Protein AF-A0AAN0RFL6-F1 (afdb_monomer_lite)

Sequence (190 aa):
MQVTPDFLPKAGDLGPQSPVPPAQALAEDLKERIVPGGSSGRAEVKILDASIVSSHGTLNGAMAVHVDVYTGSGTRSGFAEARVTRALTDPDRGPHALQAALYDVTKGMMNDMNVELEYQVRHSLKDWLQDTSMTSVPGAVQQQTLQAPPGVKTAPLPEPVAPATPGSTAAGPSPTTLSPPSGVLTLPKR

Secondary structure (DSSP, 8-state):
-EEEE--PPPTTB-GGGSSS-HHHHHHHHHHHH-PPPSSS-EEEEEEEEEEEEEETTEEEEEEEEEEEEE-TTS-EEEEEEEEEEEEEE--SS-HHHHHHHHHHHHHHHHHHHHHHHHHHHHHHSGGG---GGG------------PPPTT--PPPPPPPPPPPP-------------PPP---------

Foldseek 3Di:
DEEEEPEDDDVQFCQVVAPQRLSNVVSVVCVVPDDDDDDAWDKYKYWHDGTWHDDPQKTKTKTKMKMWIATNVRHTDWIFIFIDMDIDGQDPPDDVSNNVVSNVRSVVRVVVRVVRVVVRCCVTVVVVDDPCVPDPPPDDPPPPPPPDPPDDDDDDDDDDDDDDDDDDDDDDDDDDDDDDDDDDDDDDDD

Radius of gyration: 27.33 Å; chains: 1; bounding box: 79×61×61 Å

Organism: NCBI:txid364410

Structure (mmCIF, N/CA/C/O backbone):
data_AF-A0AAN0RFL6-F1
#
_entry.id   AF-A0AAN0RFL6-F1
#
loop_
_atom_site.group_PDB
_atom_site.id
_atom_site.type_symbol
_atom_site.label_atom_id
_atom_site.label_alt_id
_atom_site.label_comp_id
_atom_site.label_asym_id
_atom_site.label_entity_id
_atom_site.label_seq_id
_atom_site.pdbx_PDB_ins_code
_atom_site.Cartn_x
_atom_site.Cartn_y
_atom_site.Cartn_z
_atom_site.occupancy
_atom_site.B_iso_or_equiv
_atom_site.auth_seq_id
_atom_site.auth_comp_id
_atom_site.auth_asym_id
_atom_site.auth_atom_id
_atom_site.pdbx_PDB_model_num
ATOM 1 N N . MET A 1 1 ? -10.443 8.683 10.019 1.00 82.19 1 MET A N 1
ATOM 2 C CA . MET A 1 1 ? -9.413 7.658 9.760 1.00 82.19 1 MET A CA 1
ATOM 3 C C . MET A 1 1 ? -8.116 8.380 9.424 1.00 82.19 1 MET A C 1
ATOM 5 O O . MET A 1 1 ? -8.189 9.427 8.790 1.00 82.19 1 MET A O 1
ATOM 9 N N . GLN A 1 2 ? -6.974 7.912 9.930 1.00 88.06 2 GLN A N 1
ATOM 10 C CA . GLN A 1 2 ? -5.658 8.509 9.659 1.00 88.06 2 GLN A CA 1
ATOM 11 C C . GLN A 1 2 ? -4.748 7.458 9.023 1.00 88.06 2 GLN A C 1
ATOM 13 O O . GLN A 1 2 ? -4.681 6.346 9.540 1.00 88.06 2 GLN A O 1
ATOM 18 N N . VAL A 1 3 ? -4.073 7.812 7.925 1.00 93.50 3 VAL A N 1
ATOM 19 C CA . VAL A 1 3 ? -3.014 6.997 7.307 1.00 93.50 3 VAL A CA 1
ATOM 20 C C . VAL A 1 3 ? -1.692 7.714 7.501 1.00 93.50 3 VAL A C 1
ATOM 22 O O . VAL A 1 3 ? -1.566 8.876 7.108 1.00 93.50 3 VAL A O 1
ATOM 25 N N . THR A 1 4 ? -0.710 7.029 8.071 1.00 94.62 4 THR A N 1
ATOM 26 C CA . THR A 1 4 ? 0.610 7.597 8.341 1.00 94.62 4 THR A CA 1
ATOM 27 C C . THR A 1 4 ? 1.700 6.666 7.812 1.00 94.62 4 THR A C 1
ATOM 29 O O . THR A 1 4 ? 1.692 5.479 8.133 1.00 94.62 4 THR A O 1
ATOM 32 N N . PRO A 1 5 ? 2.645 7.165 7.000 1.00 93.81 5 PRO A N 1
ATOM 33 C CA . PRO A 1 5 ? 3.877 6.440 6.719 1.00 93.81 5 PRO A CA 1
ATOM 34 C C . PRO A 1 5 ? 4.689 6.279 8.009 1.00 93.81 5 PRO A C 1
ATOM 36 O O . PRO A 1 5 ? 5.022 7.273 8.649 1.00 93.81 5 PRO A O 1
ATOM 39 N N . ASP A 1 6 ? 5.000 5.041 8.379 1.00 95.44 6 ASP A N 1
ATOM 40 C CA . ASP A 1 6 ? 5.792 4.669 9.557 1.00 95.44 6 ASP A CA 1
ATOM 41 C C . ASP A 1 6 ? 6.943 3.745 9.133 1.00 95.44 6 ASP A C 1
ATOM 43 O O . ASP A 1 6 ? 7.109 2.620 9.603 1.00 95.44 6 ASP A O 1
ATOM 47 N N . PHE A 1 7 ? 7.706 4.208 8.143 1.00 92.50 7 PHE A N 1
ATOM 48 C CA . PHE A 1 7 ? 8.867 3.507 7.615 1.00 92.50 7 PHE A CA 1
ATOM 49 C C . PHE A 1 7 ? 9.989 4.483 7.283 1.00 92.50 7 PHE A C 1
ATOM 51 O O . PHE A 1 7 ? 9.761 5.655 6.975 1.00 92.50 7 PHE A O 1
ATOM 58 N N . LEU A 1 8 ? 11.220 3.978 7.323 1.00 90.25 8 LEU A N 1
ATOM 59 C CA . LEU A 1 8 ? 12.394 4.713 6.868 1.00 90.25 8 LEU A CA 1
ATOM 60 C C . LEU A 1 8 ? 12.682 4.383 5.397 1.00 90.25 8 LEU A C 1
ATOM 62 O O . LEU A 1 8 ? 12.500 3.230 4.992 1.00 90.25 8 LEU A O 1
ATOM 66 N N . PRO A 1 9 ? 13.168 5.352 4.598 1.00 86.62 9 PRO A N 1
ATOM 67 C CA . PRO A 1 9 ? 13.615 5.084 3.238 1.00 86.62 9 PRO A CA 1
ATOM 68 C C . PRO A 1 9 ? 14.678 3.985 3.213 1.00 86.62 9 PRO A C 1
ATOM 70 O O . PRO A 1 9 ? 15.624 4.000 4.005 1.00 86.62 9 PRO A O 1
ATOM 73 N N . LYS A 1 10 ? 14.545 3.042 2.280 1.00 92.75 10 LYS A N 1
ATOM 74 C CA . LYS A 1 10 ? 15.554 2.001 2.073 1.00 92.75 10 LY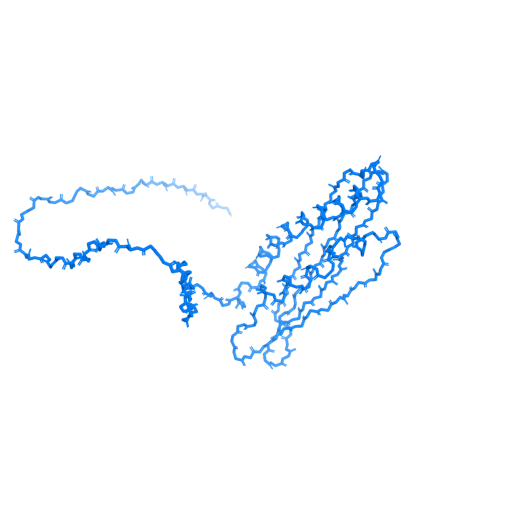S A CA 1
ATOM 75 C C . LYS A 1 10 ? 16.621 2.490 1.100 1.00 92.75 10 LYS A C 1
ATOM 77 O O . LYS A 1 10 ? 16.329 3.176 0.122 1.00 92.75 10 LYS A O 1
ATOM 82 N N . ALA A 1 11 ? 17.871 2.114 1.354 1.00 91.62 11 ALA A N 1
ATOM 83 C CA . ALA A 1 11 ? 18.952 2.383 0.414 1.00 91.62 11 ALA A CA 1
ATOM 84 C C . ALA A 1 11 ? 18.668 1.675 -0.922 1.00 91.62 11 ALA A C 1
ATOM 86 O O . ALA A 1 11 ? 18.371 0.481 -0.937 1.00 91.62 11 ALA A O 1
ATOM 87 N N . GLY A 1 12 ? 18.758 2.415 -2.029 1.00 92.75 12 GLY A N 1
ATOM 88 C CA . GLY A 1 12 ? 18.458 1.886 -3.362 1.00 92.75 12 GLY A CA 1
ATOM 89 C C . GLY A 1 12 ? 16.966 1.700 -3.653 1.00 92.75 12 GLY A C 1
ATOM 90 O O . GLY A 1 12 ? 16.633 0.967 -4.580 1.00 92.75 12 GLY A O 1
ATOM 91 N N . ASP A 1 13 ? 16.075 2.330 -2.878 1.00 96.25 13 ASP A N 1
ATOM 92 C CA . ASP A 1 13 ? 14.645 2.335 -3.179 1.00 96.25 13 ASP A CA 1
ATOM 93 C C . ASP A 1 13 ? 14.350 3.121 -4.467 1.00 96.25 13 ASP A C 1
ATOM 95 O O . ASP A 1 13 ? 14.601 4.323 -4.576 1.00 96.25 13 ASP A O 1
ATOM 99 N N . LEU A 1 14 ? 13.807 2.406 -5.444 1.00 96.31 14 LEU A N 1
ATOM 100 C CA . LEU A 1 14 ? 13.345 2.893 -6.736 1.00 96.31 14 LEU A CA 1
ATOM 101 C C . LEU A 1 14 ? 11.836 3.173 -6.728 1.00 96.31 14 LEU A C 1
ATOM 103 O O . LEU A 1 14 ? 11.316 3.713 -7.701 1.00 96.31 14 LEU A O 1
ATOM 107 N N . GLY A 1 15 ? 11.121 2.849 -5.645 1.00 94.38 15 GLY A N 1
ATOM 108 C CA . GLY A 1 15 ? 9.686 3.100 -5.493 1.00 94.38 15 GLY A CA 1
ATOM 109 C C . GLY A 1 15 ? 9.263 4.533 -5.851 1.00 94.38 15 GLY A C 1
ATOM 110 O O . GLY A 1 15 ? 8.318 4.691 -6.626 1.00 94.38 15 GLY A O 1
ATOM 111 N N . PRO A 1 16 ? 9.975 5.584 -5.393 1.00 96.06 16 PRO A N 1
ATOM 112 C CA . PRO A 1 16 ? 9.671 6.971 -5.755 1.00 96.06 16 PRO A CA 1
ATOM 113 C C . PRO A 1 16 ? 9.833 7.309 -7.246 1.00 96.06 16 PRO A C 1
ATOM 115 O O . PRO A 1 16 ? 9.348 8.347 -7.684 1.00 96.06 16 PRO A O 1
ATOM 118 N N . GLN A 1 17 ? 10.523 6.469 -8.026 1.00 95.00 17 GLN A N 1
ATOM 119 C CA . GLN A 1 17 ? 10.698 6.646 -9.473 1.00 95.00 17 GLN A CA 1
ATOM 120 C C . GLN A 1 17 ? 9.566 6.011 -10.291 1.00 95.00 17 GLN A C 1
ATOM 122 O O . GLN A 1 17 ? 9.488 6.231 -11.503 1.00 95.00 17 GLN A O 1
ATOM 127 N N . SER A 1 18 ? 8.700 5.218 -9.652 1.00 95.25 18 SER A N 1
ATOM 128 C CA . SER A 1 18 ? 7.487 4.710 -10.284 1.00 95.25 18 SER A CA 1
ATOM 129 C C . SER A 1 18 ? 6.586 5.885 -10.690 1.00 95.25 18 SER A C 1
ATOM 131 O O . SER A 1 18 ? 6.412 6.809 -9.891 1.00 95.25 18 SER A O 1
ATOM 133 N N . PRO A 1 19 ? 5.950 5.849 -11.879 1.00 96.06 19 PRO A N 1
ATOM 134 C CA . PRO A 1 19 ? 4.940 6.834 -12.277 1.00 96.06 19 PRO A CA 1
ATOM 135 C C . PRO A 1 19 ? 3.837 7.036 -11.232 1.00 96.06 19 PRO A C 1
ATOM 137 O O . PRO A 1 19 ? 3.297 8.130 -11.103 1.00 96.06 19 PRO A O 1
ATOM 140 N N . VAL A 1 20 ? 3.523 5.975 -10.483 1.00 96.75 20 VAL A N 1
ATOM 141 C CA . VAL A 1 20 ? 2.693 6.036 -9.282 1.00 96.75 20 VAL A CA 1
ATOM 142 C C . VAL A 1 20 ? 3.502 5.422 -8.136 1.00 96.75 20 VAL A C 1
ATOM 144 O O . VAL A 1 20 ? 3.689 4.202 -8.128 1.00 96.75 20 VAL A O 1
ATOM 147 N N . PRO A 1 21 ? 4.022 6.223 -7.189 1.00 96.81 21 PRO A N 1
ATOM 148 C CA . PRO A 1 21 ? 4.819 5.705 -6.081 1.00 96.81 21 PRO A CA 1
ATOM 149 C C . PRO A 1 21 ? 4.015 4.729 -5.201 1.00 96.81 21 PRO A C 1
ATOM 151 O O . PRO A 1 21 ? 2.880 5.053 -4.839 1.00 96.81 21 PRO A O 1
ATOM 154 N N . PRO A 1 22 ? 4.587 3.582 -4.776 1.00 97.06 22 PRO A N 1
ATOM 155 C CA . PRO A 1 22 ? 3.875 2.584 -3.972 1.00 97.06 22 PRO A CA 1
ATOM 156 C C . PRO A 1 22 ? 3.253 3.148 -2.693 1.00 97.06 22 PRO A C 1
ATOM 158 O O . PRO A 1 22 ? 2.097 2.873 -2.391 1.00 97.06 22 PRO A O 1
ATOM 161 N N . ALA A 1 23 ? 3.993 3.990 -1.962 1.00 96.69 23 ALA A N 1
ATOM 162 C CA . ALA A 1 23 ? 3.510 4.585 -0.717 1.00 96.69 23 ALA A CA 1
ATOM 163 C C . ALA A 1 23 ? 2.302 5.509 -0.939 1.00 96.69 23 ALA A C 1
ATOM 165 O O . ALA A 1 23 ? 1.393 5.541 -0.111 1.00 96.69 23 ALA A O 1
ATOM 166 N N . GLN A 1 24 ? 2.290 6.245 -2.055 1.00 96.81 24 GLN A N 1
ATOM 167 C CA . GLN A 1 24 ? 1.181 7.122 -2.411 1.00 96.81 24 GLN A CA 1
ATOM 168 C C . GLN A 1 24 ? -0.044 6.301 -2.822 1.00 96.81 24 GLN A C 1
ATOM 170 O O . GLN A 1 24 ? -1.111 6.504 -2.249 1.00 96.81 24 GLN A O 1
ATOM 175 N N . ALA A 1 25 ? 0.127 5.349 -3.747 1.00 96.81 25 ALA A N 1
ATOM 176 C CA . ALA A 1 25 ? -0.953 4.474 -4.207 1.00 96.81 25 ALA A CA 1
ATOM 177 C C . ALA A 1 25 ? -1.625 3.744 -3.038 1.00 96.81 25 ALA A C 1
ATOM 179 O O . ALA A 1 25 ? -2.847 3.732 -2.918 1.00 96.81 25 ALA A O 1
ATOM 180 N N . LEU A 1 26 ? -0.813 3.182 -2.140 1.00 97.06 26 LEU A N 1
ATOM 181 C CA . LEU A 1 26 ? -1.299 2.464 -0.972 1.00 97.06 26 LEU A CA 1
ATOM 182 C C . LEU A 1 26 ? -2.033 3.391 0.001 1.00 97.06 26 LEU A C 1
ATOM 184 O O . LEU A 1 26 ? -3.085 3.031 0.516 1.00 97.06 26 LEU A O 1
ATOM 188 N N . ALA A 1 27 ? -1.518 4.597 0.246 1.00 96.25 27 ALA A N 1
ATOM 189 C CA . ALA A 1 27 ? -2.187 5.553 1.122 1.00 96.25 27 ALA A CA 1
ATOM 190 C C . ALA A 1 27 ? -3.537 6.035 0.568 1.00 96.25 27 ALA A C 1
ATOM 192 O O . ALA A 1 27 ? -4.439 6.311 1.357 1.00 96.25 27 ALA A O 1
ATOM 193 N N . GLU A 1 28 ? -3.664 6.179 -0.752 1.00 95.38 28 GLU A N 1
ATOM 194 C CA . GLU A 1 28 ? -4.920 6.531 -1.424 1.00 95.38 28 GLU A CA 1
ATOM 195 C C . GLU A 1 28 ? -5.935 5.384 -1.316 1.00 95.38 28 GLU A C 1
ATOM 197 O O . GLU A 1 28 ? -7.020 5.597 -0.776 1.00 95.38 28 GLU A O 1
ATOM 202 N N . ASP A 1 29 ? -5.548 4.156 -1.673 1.00 94.00 29 ASP A N 1
ATOM 203 C CA . ASP A 1 29 ? -6.416 2.971 -1.578 1.00 94.00 29 ASP A CA 1
ATOM 204 C C . ASP A 1 29 ? -6.899 2.720 -0.141 1.00 94.00 29 ASP A C 1
ATOM 206 O O . ASP A 1 29 ? -8.087 2.521 0.111 1.00 94.00 29 ASP A O 1
ATOM 210 N N . LEU A 1 30 ? -6.009 2.835 0.850 1.00 94.38 30 LEU A N 1
ATOM 211 C CA . LEU A 1 30 ? -6.379 2.673 2.258 1.00 94.38 30 LEU A CA 1
ATOM 212 C C . LEU A 1 30 ? -7.431 3.695 2.709 1.00 94.38 30 LEU A C 1
ATOM 214 O O . LEU A 1 30 ? -8.312 3.347 3.498 1.00 94.38 30 LEU A O 1
ATOM 218 N N . LYS A 1 31 ? -7.356 4.944 2.228 1.00 92.50 31 LYS A N 1
ATOM 219 C CA . LYS A 1 31 ? -8.347 5.989 2.547 1.00 92.50 31 LYS A CA 1
ATOM 220 C C . LYS A 1 31 ? -9.699 5.711 1.901 1.00 92.50 31 LYS A C 1
ATOM 222 O O . LYS A 1 31 ? -10.719 6.035 2.501 1.00 92.50 31 LYS A O 1
ATOM 227 N N . GLU A 1 32 ? -9.704 5.143 0.700 1.00 90.62 32 GLU A N 1
ATOM 228 C CA . GLU A 1 32 ? -10.929 4.801 -0.025 1.00 90.62 32 GLU A CA 1
ATOM 229 C C . GLU A 1 32 ? -11.613 3.561 0.557 1.00 90.62 32 GLU A C 1
ATOM 231 O O . GLU A 1 32 ? -12.839 3.522 0.672 1.00 90.62 32 GLU A O 1
ATOM 236 N N . ARG A 1 33 ? -10.832 2.554 0.963 1.00 87.19 33 ARG A N 1
ATOM 237 C CA . ARG A 1 33 ? -11.362 1.259 1.409 1.00 87.19 33 ARG A CA 1
ATOM 238 C C . ARG A 1 33 ? -11.728 1.210 2.890 1.00 87.19 33 ARG A C 1
ATOM 240 O O . ARG A 1 33 ? -12.659 0.496 3.258 1.00 87.19 33 ARG A O 1
ATOM 247 N N . ILE A 1 34 ? -11.023 1.939 3.758 1.00 87.19 34 ILE A N 1
ATOM 248 C CA . ILE A 1 34 ? -11.263 1.906 5.209 1.00 87.19 34 ILE A CA 1
ATOM 249 C C . ILE A 1 34 ? -12.070 3.135 5.621 1.00 87.19 34 ILE A C 1
ATOM 251 O O . ILE A 1 34 ? -11.538 4.190 5.979 1.00 87.19 34 ILE A O 1
ATOM 255 N N . VAL A 1 35 ? -13.388 2.963 5.633 1.00 83.81 35 VAL A N 1
ATOM 256 C CA . VAL A 1 35 ? -14.327 3.987 6.088 1.00 83.81 35 VAL A CA 1
ATOM 257 C C . VAL A 1 35 ? -14.740 3.693 7.535 1.00 83.81 35 VAL A C 1
ATOM 259 O O . VAL A 1 35 ? -15.205 2.589 7.822 1.00 83.81 35 VAL A O 1
ATOM 262 N N . PRO A 1 36 ? -14.593 4.647 8.473 1.00 75.75 36 PRO A N 1
ATOM 263 C CA . PRO A 1 36 ? -15.110 4.486 9.827 1.00 75.75 36 PRO A CA 1
ATOM 264 C C . PRO A 1 36 ? -16.627 4.265 9.808 1.00 75.75 36 PRO A C 1
ATOM 266 O O . PRO A 1 36 ? -17.370 5.117 9.325 1.00 75.75 36 PRO A O 1
ATOM 269 N N . GLY A 1 37 ? -17.080 3.137 10.353 1.00 71.94 37 GLY A N 1
ATOM 270 C CA . GLY A 1 37 ? -18.492 2.879 10.625 1.00 71.94 37 GLY A CA 1
ATOM 271 C C . GLY A 1 37 ? -18.863 3.248 12.063 1.00 71.94 37 GLY A C 1
ATOM 272 O O . GLY A 1 37 ? -18.057 3.087 12.979 1.00 71.94 37 GLY A O 1
ATOM 273 N N . GLY A 1 38 ? -20.104 3.688 12.286 1.00 72.12 38 GLY A N 1
ATOM 274 C CA . GLY A 1 38 ? -20.646 3.982 13.620 1.00 72.12 38 GLY A CA 1
ATOM 275 C C . GLY A 1 38 ? -20.453 5.424 14.108 1.00 72.12 38 GLY A C 1
ATOM 276 O O . GLY A 1 38 ? -19.974 6.294 13.389 1.00 72.12 38 GLY A O 1
ATOM 277 N N . SER A 1 39 ? -20.888 5.687 15.345 1.00 70.12 39 SER A N 1
ATOM 278 C CA . SER A 1 39 ? -20.914 7.029 15.955 1.00 70.12 39 SER A CA 1
ATOM 279 C C . SER A 1 39 ? -19.720 7.335 16.864 1.00 70.12 39 SER A C 1
ATOM 281 O O . SER A 1 39 ? -19.537 8.482 17.268 1.00 70.12 39 SER A O 1
ATOM 283 N N . SER A 1 40 ? -18.915 6.328 17.217 1.00 72.44 40 SER A N 1
ATOM 284 C CA . SER A 1 40 ? -17.753 6.481 18.096 1.00 72.44 40 SER A CA 1
ATOM 285 C C . SER A 1 40 ? -16.674 5.442 17.783 1.00 72.44 40 SER A C 1
ATOM 287 O O . SER A 1 40 ? -16.982 4.356 17.297 1.00 72.44 40 SER A O 1
ATOM 289 N N . GLY A 1 41 ? -15.417 5.780 18.075 1.00 79.12 41 GLY A N 1
ATOM 290 C CA . GLY A 1 41 ? -14.242 4.972 17.737 1.00 79.12 41 GLY A CA 1
ATOM 291 C C . GLY A 1 41 ? -13.416 5.576 16.601 1.00 79.12 41 GLY A C 1
ATOM 292 O O . GLY A 1 41 ? -13.861 6.477 15.888 1.00 79.12 41 GLY A O 1
ATOM 293 N N . ARG A 1 42 ? -12.170 5.122 16.460 1.00 87.38 42 ARG A N 1
ATOM 294 C CA . ARG A 1 42 ? -11.256 5.565 15.394 1.00 87.38 42 ARG A CA 1
ATOM 295 C C . ARG A 1 42 ? -10.420 4.400 14.889 1.00 87.38 42 ARG A C 1
ATOM 297 O O . ARG A 1 42 ? -10.058 3.519 15.661 1.00 87.38 42 ARG A O 1
ATOM 304 N N . ALA A 1 43 ? -10.091 4.449 13.604 1.00 89.75 43 ALA A N 1
ATOM 305 C CA . ALA A 1 43 ? -9.097 3.584 12.991 1.00 89.75 43 ALA A CA 1
ATOM 306 C C . ALA A 1 43 ? -7.856 4.405 12.626 1.00 89.75 43 ALA A C 1
ATOM 308 O O . ALA A 1 43 ? -7.972 5.510 12.069 1.00 89.75 43 ALA A O 1
ATOM 309 N N . GLU A 1 44 ? -6.694 3.851 12.939 1.00 93.38 44 GLU A N 1
ATOM 310 C CA . GLU A 1 44 ? -5.385 4.354 12.539 1.00 93.38 44 GLU A CA 1
ATOM 311 C C . GLU A 1 44 ? -4.715 3.321 11.653 1.00 93.38 44 GLU A C 1
ATOM 313 O O . GLU A 1 44 ? -4.771 2.126 11.924 1.00 93.38 44 GLU A O 1
ATOM 318 N N . VAL A 1 45 ? -4.096 3.787 10.580 1.00 95.56 45 VAL A N 1
ATOM 319 C CA . VAL A 1 45 ? -3.412 2.933 9.624 1.00 95.56 45 VAL A CA 1
ATOM 320 C C . VAL A 1 45 ? -1.987 3.426 9.477 1.00 95.56 45 VAL A C 1
ATOM 322 O O . VAL A 1 45 ? -1.748 4.604 9.209 1.00 95.56 45 VAL A O 1
ATOM 325 N N . LYS A 1 46 ? -1.038 2.515 9.640 1.00 97.44 46 LYS A N 1
ATOM 326 C CA . LYS A 1 46 ? 0.386 2.763 9.474 1.00 97.44 46 LYS A CA 1
ATOM 327 C C . LYS A 1 46 ? 0.881 1.978 8.278 1.00 97.44 46 LYS A C 1
ATOM 329 O O . LYS A 1 46 ? 0.691 0.767 8.209 1.00 97.44 46 LYS A O 1
ATOM 334 N N . ILE A 1 47 ? 1.517 2.658 7.338 1.00 97.69 47 ILE A N 1
ATOM 335 C CA . ILE A 1 47 ? 2.254 1.983 6.270 1.00 97.69 47 ILE A CA 1
ATOM 336 C C . ILE A 1 47 ? 3.627 1.666 6.852 1.00 97.69 47 ILE A C 1
ATOM 338 O O . ILE A 1 47 ? 4.343 2.585 7.225 1.00 97.69 47 ILE A O 1
ATOM 342 N N . LEU A 1 48 ? 3.970 0.386 6.968 1.00 98.06 48 LEU A N 1
ATOM 343 C CA . LEU A 1 48 ? 5.228 -0.087 7.556 1.00 98.06 48 LEU A CA 1
ATOM 344 C C . LEU A 1 48 ? 6.320 -0.331 6.505 1.00 98.06 48 LEU A C 1
ATOM 346 O O . LEU A 1 48 ? 7.498 -0.449 6.834 1.00 98.06 48 LEU A O 1
ATOM 350 N N . ASP A 1 49 ? 5.933 -0.476 5.239 1.00 97.88 49 ASP A N 1
ATOM 351 C CA . ASP A 1 49 ? 6.843 -0.675 4.114 1.00 97.88 49 ASP A CA 1
ATOM 352 C C . ASP A 1 49 ? 6.123 -0.294 2.819 1.00 97.88 49 ASP A C 1
ATOM 354 O O . ASP A 1 49 ? 4.929 -0.565 2.673 1.00 97.88 49 ASP A O 1
ATOM 358 N N . ALA A 1 50 ? 6.846 0.317 1.888 1.00 97.50 50 ALA A N 1
ATOM 359 C CA . ALA A 1 50 ? 6.369 0.636 0.547 1.00 97.50 50 ALA A CA 1
ATOM 360 C C . ALA A 1 50 ? 7.574 0.946 -0.347 1.00 97.50 50 ALA A C 1
ATOM 362 O O . ALA A 1 50 ? 7.871 2.104 -0.634 1.00 97.50 50 ALA A O 1
ATOM 363 N N . SER A 1 51 ? 8.305 -0.097 -0.732 1.00 97.94 51 SER A N 1
ATOM 364 C CA . SER A 1 51 ? 9.607 0.027 -1.390 1.00 97.94 51 SER A CA 1
ATOM 365 C C . SER A 1 51 ? 9.730 -0.896 -2.594 1.00 97.94 51 SER A C 1
ATOM 367 O O . SER A 1 51 ? 9.081 -1.941 -2.659 1.00 97.94 51 SER A O 1
ATOM 369 N N . ILE A 1 52 ? 10.585 -0.515 -3.541 1.00 98.00 52 ILE A N 1
ATOM 370 C CA . ILE A 1 52 ? 11.020 -1.364 -4.650 1.00 98.00 52 ILE A CA 1
ATOM 371 C C . ILE A 1 52 ? 12.537 -1.262 -4.745 1.00 98.00 52 ILE A C 1
ATOM 373 O O . ILE A 1 52 ? 13.060 -0.203 -5.058 1.00 98.00 52 ILE A O 1
ATOM 377 N N . VAL A 1 53 ? 13.258 -2.353 -4.505 1.00 96.94 53 VAL A N 1
ATOM 378 C CA . VAL A 1 53 ? 14.729 -2.378 -4.555 1.00 96.94 53 VAL A CA 1
ATOM 379 C C . VAL A 1 53 ? 15.215 -3.262 -5.699 1.00 96.94 53 VAL A C 1
ATOM 381 O O . VAL A 1 53 ? 14.727 -4.380 -5.868 1.00 96.94 53 VAL A O 1
ATOM 384 N N . SER A 1 54 ? 16.186 -2.792 -6.486 1.00 94.44 54 SER A N 1
ATOM 385 C CA . SER A 1 54 ? 16.838 -3.639 -7.496 1.00 94.44 54 SER A CA 1
ATOM 386 C C . SER A 1 54 ? 17.950 -4.466 -6.848 1.00 94.44 54 SER A C 1
ATOM 388 O O . SER A 1 54 ? 18.785 -3.948 -6.105 1.00 94.44 54 SER A O 1
ATOM 390 N N . SER A 1 55 ? 17.946 -5.773 -7.097 1.00 93.38 55 SER A N 1
ATOM 391 C CA . SER A 1 55 ? 18.950 -6.712 -6.603 1.00 93.38 55 SER A CA 1
ATOM 392 C C . SER A 1 55 ? 19.153 -7.831 -7.617 1.00 93.38 55 SER A C 1
ATOM 394 O O . SER A 1 55 ? 18.191 -8.472 -8.033 1.00 93.38 55 SER A O 1
ATOM 396 N N . HIS A 1 56 ? 20.402 -8.058 -8.035 1.00 91.06 56 HIS A N 1
ATOM 397 C CA . HIS A 1 56 ? 20.777 -9.123 -8.977 1.00 91.06 56 HIS A CA 1
ATOM 398 C C . HIS A 1 56 ? 19.911 -9.174 -10.257 1.00 91.06 56 HIS A C 1
ATOM 400 O O . HIS A 1 56 ? 19.513 -10.248 -10.701 1.00 91.06 56 HIS A O 1
ATOM 406 N N . GLY A 1 57 ? 19.590 -8.013 -10.845 1.00 91.62 57 GLY A N 1
ATOM 407 C CA . GLY A 1 57 ? 18.755 -7.930 -12.053 1.00 91.62 57 GLY A CA 1
ATOM 408 C C . GLY A 1 57 ? 17.269 -8.220 -11.811 1.00 91.62 57 GLY A C 1
ATOM 409 O O . GLY A 1 57 ? 16.548 -8.588 -12.735 1.00 91.62 57 GLY A O 1
ATOM 410 N N . THR A 1 58 ? 16.806 -8.092 -10.566 1.00 95.88 58 THR A N 1
ATOM 411 C CA . THR A 1 58 ? 15.406 -8.270 -10.170 1.00 95.88 58 THR A CA 1
ATOM 412 C C . THR A 1 58 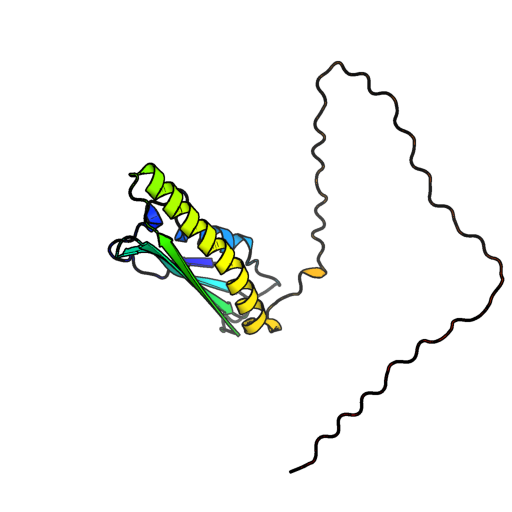? 14.943 -7.078 -9.341 1.00 95.88 58 THR A C 1
ATOM 414 O O . THR A 1 58 ? 15.574 -6.710 -8.351 1.00 95.88 58 THR A O 1
ATOM 417 N N . LEU A 1 59 ? 13.806 -6.503 -9.715 1.00 97.06 59 LEU A N 1
ATOM 418 C CA . LEU A 1 59 ? 13.062 -5.532 -8.928 1.00 97.06 59 LEU A CA 1
ATOM 419 C C . LEU A 1 59 ? 12.267 -6.276 -7.855 1.00 97.06 59 LEU A C 1
ATOM 421 O O . LEU A 1 59 ? 11.369 -7.055 -8.168 1.00 97.06 59 LEU A O 1
ATOM 425 N N . ASN A 1 60 ? 12.598 -6.033 -6.592 1.00 97.81 60 ASN A N 1
ATOM 426 C CA . ASN A 1 60 ? 11.940 -6.619 -5.432 1.00 97.81 60 ASN A CA 1
ATOM 427 C C . ASN A 1 60 ? 11.098 -5.550 -4.743 1.00 97.81 60 ASN A C 1
ATOM 429 O O . ASN A 1 60 ? 11.622 -4.664 -4.068 1.00 97.81 60 ASN A O 1
ATOM 433 N N . GLY A 1 61 ? 9.790 -5.636 -4.931 1.00 97.88 61 GLY A N 1
ATOM 434 C CA . GLY A 1 61 ? 8.808 -4.817 -4.249 1.00 97.88 61 GLY A CA 1
ATOM 435 C C . GLY A 1 61 ? 8.384 -5.419 -2.909 1.00 97.88 61 GLY A C 1
ATOM 436 O O . GLY A 1 61 ? 8.228 -6.638 -2.787 1.00 97.88 61 GLY A O 1
ATOM 437 N N . ALA A 1 62 ? 8.153 -4.561 -1.919 1.00 98.19 62 ALA A N 1
ATOM 438 C CA . ALA A 1 62 ? 7.503 -4.917 -0.665 1.00 98.19 62 ALA A CA 1
ATOM 439 C C . ALA A 1 62 ? 6.542 -3.812 -0.211 1.00 98.19 62 ALA A C 1
ATOM 441 O O . ALA A 1 62 ? 6.887 -2.629 -0.243 1.00 98.19 62 ALA A O 1
ATOM 442 N N . MET A 1 63 ? 5.363 -4.210 0.271 1.00 98.44 63 MET A N 1
ATOM 443 C CA . MET A 1 63 ? 4.441 -3.326 0.984 1.00 98.44 63 MET A CA 1
ATOM 444 C C . MET A 1 63 ? 3.957 -3.987 2.268 1.00 98.44 63 MET A C 1
ATOM 446 O O . MET A 1 63 ? 3.731 -5.198 2.303 1.00 98.44 63 MET A O 1
ATOM 450 N N . ALA A 1 64 ? 3.787 -3.193 3.319 1.00 98.31 64 ALA A N 1
ATOM 451 C CA . ALA A 1 64 ? 3.264 -3.656 4.594 1.00 98.31 64 ALA A CA 1
ATOM 452 C C . ALA A 1 64 ? 2.404 -2.575 5.247 1.00 98.31 64 ALA A C 1
ATOM 454 O O . ALA A 1 64 ? 2.745 -1.392 5.205 1.00 98.31 64 ALA A O 1
ATOM 455 N N . VAL A 1 65 ? 1.301 -2.989 5.861 1.00 97.94 65 VAL A N 1
ATOM 456 C CA . VAL A 1 65 ? 0.336 -2.110 6.523 1.00 97.94 65 VAL A CA 1
ATOM 457 C C . VAL A 1 65 ? -0.047 -2.696 7.870 1.00 97.94 65 VAL A C 1
ATOM 459 O O . VAL A 1 65 ? -0.206 -3.907 8.006 1.00 97.94 65 VAL A O 1
ATOM 462 N N . HIS A 1 66 ? -0.243 -1.814 8.840 1.00 97.50 66 HIS A N 1
ATOM 463 C CA . HIS A 1 66 ? -0.772 -2.113 10.159 1.00 97.50 66 HIS A CA 1
ATOM 464 C C . HIS A 1 66 ? -1.999 -1.250 10.432 1.00 97.50 66 HIS A C 1
ATOM 466 O O . HIS A 1 66 ? -1.950 -0.032 10.276 1.00 97.50 66 HIS A O 1
ATOM 472 N N . VAL A 1 67 ? -3.099 -1.870 10.837 1.00 95.44 67 VAL A N 1
ATOM 473 C CA . VAL A 1 67 ? -4.370 -1.204 11.132 1.00 95.44 67 VAL A CA 1
ATOM 474 C C . VAL A 1 67 ? -4.685 -1.387 12.606 1.00 95.44 67 VAL A C 1
ATOM 476 O O . VAL A 1 67 ? -4.797 -2.514 13.070 1.00 95.44 67 VAL A O 1
ATOM 479 N N . ASP A 1 68 ? -4.889 -0.290 13.325 1.00 93.88 68 ASP A N 1
ATOM 480 C CA . ASP A 1 68 ? -5.329 -0.265 14.715 1.00 93.88 68 ASP A CA 1
ATOM 481 C C . ASP A 1 68 ? -6.756 0.272 14.823 1.00 93.88 68 ASP A C 1
ATOM 483 O O . ASP A 1 68 ? -7.086 1.316 14.256 1.00 93.88 68 ASP A O 1
ATOM 487 N N . VAL A 1 69 ? -7.598 -0.414 15.598 1.00 91.50 69 VAL A N 1
ATOM 488 C CA . VAL A 1 69 ? -8.964 0.025 15.912 1.00 91.50 69 VAL A CA 1
ATOM 489 C C . VAL A 1 69 ? -9.051 0.394 17.385 1.00 91.50 69 VAL A C 1
ATOM 491 O O . VAL A 1 69 ? -8.612 -0.360 18.255 1.00 91.50 69 VAL A O 1
ATOM 494 N N . TYR A 1 70 ? -9.650 1.544 17.674 1.00 90.25 70 TYR A N 1
ATOM 495 C CA . TYR A 1 70 ? -9.835 2.070 19.022 1.00 90.25 70 TYR A CA 1
ATOM 496 C C . TYR A 1 70 ? -11.319 2.313 19.317 1.00 90.25 70 TYR A C 1
ATOM 498 O O . TYR A 1 70 ? -12.050 2.824 18.463 1.00 90.25 70 TYR A O 1
ATOM 506 N N . THR A 1 71 ? -11.746 2.022 20.549 1.00 86.00 71 THR A N 1
ATOM 507 C CA . THR A 1 71 ? -13.075 2.387 21.063 1.00 86.00 71 THR A CA 1
ATOM 508 C C . THR A 1 71 ? -13.239 3.907 21.172 1.00 86.00 71 THR A C 1
ATOM 510 O O . THR A 1 71 ? -12.269 4.668 21.144 1.00 86.00 71 THR A O 1
ATOM 513 N N . GLY A 1 72 ? -14.472 4.370 21.411 1.00 84.25 72 GLY A N 1
ATOM 514 C CA . GLY A 1 72 ? -14.743 5.769 21.761 1.00 84.25 72 GLY A CA 1
ATOM 515 C C . GLY A 1 72 ? -14.024 6.263 23.029 1.00 84.25 72 GLY A C 1
ATOM 516 O O . GLY A 1 72 ? -13.804 7.462 23.163 1.00 84.25 72 GLY A O 1
ATOM 517 N N . SER A 1 73 ? -13.600 5.363 23.928 1.00 85.25 73 SER A N 1
ATOM 518 C CA . SER A 1 73 ? -12.791 5.696 25.113 1.00 85.25 73 SER A CA 1
ATOM 519 C C . SER A 1 73 ? -11.288 5.813 24.824 1.00 85.25 73 SER A C 1
ATOM 521 O O . SER A 1 73 ? -10.516 6.079 25.741 1.00 85.25 73 SER A O 1
ATOM 523 N N . GLY A 1 74 ? -10.856 5.594 23.576 1.00 84.69 74 GLY A N 1
ATOM 524 C CA . GLY A 1 74 ? -9.445 5.612 23.178 1.00 84.69 74 GLY A CA 1
ATOM 525 C C . GLY A 1 74 ? -8.688 4.313 23.475 1.00 84.69 74 GLY A C 1
ATOM 526 O O . GLY A 1 74 ? -7.469 4.266 23.332 1.00 84.69 74 GLY A O 1
ATOM 527 N N . THR A 1 75 ? -9.379 3.245 23.875 1.00 87.88 75 THR A N 1
ATOM 528 C CA . THR A 1 75 ? -8.759 1.944 24.155 1.00 87.88 75 THR A CA 1
ATOM 529 C C . THR A 1 75 ? -8.587 1.155 22.858 1.00 87.88 75 THR A C 1
ATOM 531 O O . THR A 1 75 ? -9.557 0.943 22.127 1.00 87.88 75 THR A O 1
ATOM 534 N N . ARG A 1 76 ? -7.362 0.690 22.569 1.00 90.31 76 ARG A N 1
ATOM 535 C CA . ARG A 1 76 ? -7.103 -0.192 21.420 1.00 90.31 76 ARG A CA 1
ATOM 536 C C . ARG A 1 76 ? -7.880 -1.489 21.601 1.00 90.31 76 ARG A C 1
ATOM 538 O O . ARG A 1 76 ? -7.756 -2.156 22.623 1.00 90.31 76 ARG A O 1
ATOM 545 N N . SER A 1 77 ? -8.689 -1.813 20.610 1.00 88.31 77 SER A N 1
ATOM 546 C CA . SER A 1 77 ? -9.652 -2.909 20.658 1.00 88.31 77 SER A CA 1
ATOM 547 C C . SER A 1 77 ? -9.295 -4.078 19.756 1.00 88.31 77 SER A C 1
ATOM 549 O O . SER A 1 77 ? -9.790 -5.182 19.958 1.00 88.31 77 SER A O 1
ATOM 551 N N . GLY A 1 78 ? -8.442 -3.841 18.765 1.00 91.50 78 GLY A N 1
ATOM 552 C CA . GLY A 1 78 ? -7.985 -4.856 17.833 1.00 91.50 78 GLY A CA 1
ATOM 553 C C . GLY A 1 78 ? -7.006 -4.273 16.830 1.00 91.50 78 GLY A C 1
ATOM 554 O O . GLY A 1 78 ? -6.820 -3.052 16.763 1.00 91.50 78 GLY A O 1
ATOM 555 N N . PHE A 1 79 ? -6.383 -5.160 16.063 1.00 95.25 79 PHE A N 1
ATOM 556 C CA . PHE A 1 79 ? -5.528 -4.779 14.951 1.00 95.25 79 PHE A CA 1
ATOM 557 C C . PHE A 1 79 ? -5.529 -5.820 13.834 1.00 95.25 79 PHE A C 1
ATOM 559 O O . PHE A 1 79 ? -5.953 -6.956 14.042 1.00 95.25 79 PHE A O 1
ATOM 566 N N . ALA A 1 80 ? -5.049 -5.417 12.662 1.00 96.19 80 ALA A N 1
ATOM 567 C CA . ALA A 1 80 ? -4.773 -6.293 11.531 1.00 96.19 80 ALA A CA 1
ATOM 568 C C . ALA A 1 80 ? -3.472 -5.858 10.849 1.00 96.19 80 ALA A C 1
ATOM 570 O O . ALA A 1 80 ? -3.182 -4.665 10.763 1.00 96.19 80 ALA A O 1
ATOM 571 N N . GLU A 1 81 ? -2.713 -6.820 10.339 1.00 97.88 81 GLU A N 1
ATOM 572 C CA . GLU A 1 81 ? -1.476 -6.580 9.596 1.00 97.88 81 GLU A CA 1
ATOM 573 C C . GLU A 1 81 ? -1.552 -7.284 8.250 1.00 97.88 81 GLU A C 1
ATOM 575 O O . GLU A 1 81 ? -2.012 -8.418 8.176 1.00 97.88 81 GLU A O 1
ATOM 580 N N . ALA A 1 82 ? -1.087 -6.618 7.198 1.00 98.12 82 ALA A N 1
ATOM 581 C CA . ALA A 1 82 ? -1.032 -7.167 5.851 1.00 98.12 82 ALA A CA 1
ATOM 582 C C . ALA A 1 82 ? 0.337 -6.885 5.239 1.00 98.12 82 ALA A C 1
ATOM 584 O O . ALA A 1 82 ? 0.873 -5.780 5.371 1.00 98.12 82 ALA A O 1
ATOM 585 N N . ARG A 1 83 ? 0.916 -7.881 4.565 1.00 98.44 83 ARG A N 1
ATOM 586 C CA . ARG A 1 83 ? 2.225 -7.764 3.922 1.00 98.44 83 ARG A CA 1
ATOM 587 C C . ARG A 1 83 ? 2.232 -8.495 2.595 1.00 98.44 83 ARG A C 1
ATOM 589 O O . ARG A 1 83 ? 1.832 -9.649 2.520 1.00 98.44 83 ARG A O 1
ATOM 596 N N . VAL A 1 84 ? 2.780 -7.844 1.576 1.00 98.56 84 VAL A N 1
ATOM 597 C CA . VAL A 1 84 ? 2.982 -8.447 0.259 1.00 98.56 84 VAL A CA 1
ATOM 598 C C . VAL A 1 84 ? 4.378 -8.160 -0.254 1.00 98.56 84 VAL A C 1
ATOM 600 O O . VAL A 1 84 ? 5.000 -7.147 0.081 1.00 98.56 84 VAL A O 1
ATOM 603 N N . THR A 1 85 ? 4.864 -9.064 -1.088 1.00 98.19 85 THR A N 1
ATOM 604 C CA . THR A 1 85 ? 6.107 -8.904 -1.830 1.00 98.19 85 THR A CA 1
ATOM 605 C C . THR A 1 85 ? 5.881 -9.310 -3.272 1.00 98.19 85 THR A C 1
ATOM 607 O O . THR A 1 85 ? 5.044 -10.160 -3.574 1.00 98.19 85 THR A O 1
ATOM 610 N N . ARG A 1 86 ? 6.634 -8.697 -4.182 1.00 97.56 86 ARG A N 1
ATOM 611 C CA . ARG A 1 86 ? 6.588 -9.047 -5.598 1.00 97.56 86 ARG A CA 1
ATOM 612 C C . ARG A 1 86 ? 7.961 -8.907 -6.220 1.00 97.56 86 ARG A C 1
ATOM 614 O O . ARG A 1 86 ? 8.672 -7.953 -5.931 1.00 97.56 86 ARG A O 1
ATOM 621 N N . ALA A 1 87 ? 8.313 -9.847 -7.083 1.00 97.00 87 ALA A N 1
ATOM 622 C CA . ALA A 1 87 ? 9.557 -9.820 -7.834 1.00 97.00 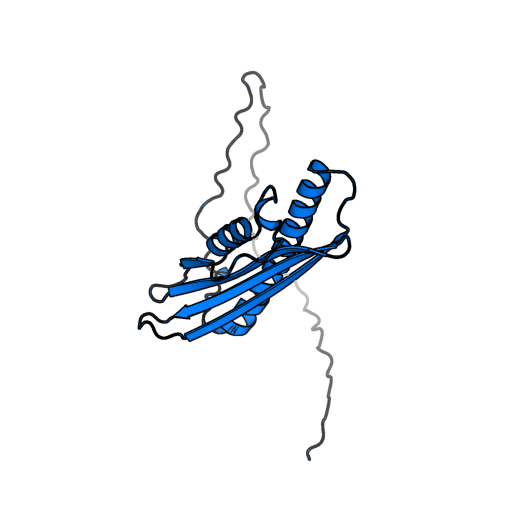87 ALA A CA 1
ATOM 623 C C . ALA A 1 87 ? 9.256 -9.706 -9.330 1.00 97.00 87 ALA A C 1
ATOM 625 O O . ALA A 1 87 ? 8.343 -10.362 -9.835 1.00 97.00 87 ALA A O 1
ATOM 626 N N . LEU A 1 88 ? 10.026 -8.882 -10.034 1.00 96.81 88 LEU A N 1
ATOM 627 C CA . LEU A 1 88 ? 9.981 -8.753 -11.487 1.00 96.81 88 LEU A CA 1
ATOM 628 C C . LEU A 1 88 ? 11.406 -8.632 -12.019 1.00 96.81 88 LEU A C 1
ATOM 630 O O . LEU A 1 88 ? 12.222 -7.932 -11.432 1.00 96.81 88 LEU A O 1
ATOM 634 N N . THR A 1 89 ? 11.717 -9.294 -13.128 1.00 96.06 89 THR A N 1
ATOM 635 C CA . THR A 1 89 ? 13.017 -9.121 -13.787 1.00 96.06 89 THR A CA 1
ATOM 636 C C . THR A 1 89 ? 13.212 -7.661 -14.197 1.00 96.06 89 THR A C 1
ATOM 638 O O . THR A 1 89 ? 12.328 -7.065 -14.812 1.00 96.06 89 THR A O 1
ATOM 641 N N . ASP A 1 90 ? 14.365 -7.096 -13.849 1.00 90.94 90 ASP A N 1
ATOM 642 C CA . ASP A 1 90 ? 14.731 -5.719 -14.175 1.00 90.94 90 ASP A CA 1
ATOM 643 C C . ASP A 1 90 ? 14.933 -5.586 -15.698 1.00 90.94 90 ASP A C 1
ATOM 645 O O . ASP A 1 90 ? 15.687 -6.370 -16.291 1.00 90.94 90 ASP A O 1
ATOM 649 N N . PRO A 1 91 ? 14.228 -4.668 -16.379 1.00 87.81 91 PRO A N 1
ATOM 650 C CA . PRO A 1 91 ? 14.370 -4.517 -17.817 1.00 87.81 91 PRO A CA 1
ATOM 651 C C . PRO A 1 91 ? 15.688 -3.821 -18.186 1.00 87.81 91 PRO A C 1
ATOM 653 O O . PRO A 1 91 ? 15.844 -2.614 -18.019 1.00 87.81 91 PRO A O 1
ATOM 656 N N . ASP A 1 92 ? 16.587 -4.547 -18.852 1.00 81.81 92 ASP A N 1
ATOM 657 C CA . ASP A 1 92 ? 17.840 -4.015 -19.426 1.00 81.81 92 ASP A CA 1
ATOM 658 C C . ASP A 1 92 ? 17.614 -3.178 -20.710 1.00 81.81 92 ASP A C 1
ATOM 660 O O . ASP A 1 92 ? 18.237 -3.377 -21.751 1.00 81.81 92 ASP A O 1
ATOM 664 N N . ARG A 1 93 ? 16.608 -2.293 -20.706 1.00 78.12 93 ARG A N 1
ATOM 665 C CA . ARG A 1 93 ? 16.166 -1.528 -21.893 1.00 78.12 93 ARG A CA 1
ATOM 666 C C . ARG A 1 93 ? 16.046 -0.022 -21.646 1.00 78.12 93 ARG A C 1
ATOM 668 O O . ARG A 1 93 ? 15.379 0.682 -22.404 1.00 78.12 93 ARG A O 1
ATOM 675 N N . GLY A 1 94 ? 16.708 0.479 -20.604 1.00 88.62 94 GLY A N 1
ATOM 676 C CA . GLY A 1 94 ? 16.791 1.906 -20.293 1.00 88.62 94 GLY A CA 1
ATOM 677 C C . GLY A 1 94 ? 15.603 2.475 -19.495 1.00 88.62 94 GLY A C 1
ATOM 678 O O . GLY A 1 94 ? 14.710 1.735 -19.074 1.00 88.62 94 GLY A O 1
ATOM 679 N N . PRO A 1 95 ? 15.571 3.807 -19.277 1.00 88.88 95 PRO A N 1
ATOM 680 C CA . PRO A 1 95 ? 14.728 4.435 -18.251 1.00 88.88 95 PRO A CA 1
ATOM 681 C C . PRO A 1 95 ? 13.218 4.256 -18.442 1.00 88.88 95 PRO A C 1
ATOM 683 O O . PRO A 1 95 ? 12.496 4.051 -17.471 1.00 88.88 95 PRO A O 1
ATOM 686 N N . HIS A 1 96 ? 12.727 4.300 -19.684 1.00 92.81 96 HIS A N 1
ATOM 687 C CA . HIS A 1 96 ? 11.299 4.113 -19.963 1.00 92.81 96 HIS A CA 1
ATOM 688 C C . HIS A 1 96 ? 10.828 2.691 -19.645 1.00 92.81 96 HIS A C 1
ATOM 690 O O . HIS A 1 96 ? 9.743 2.508 -19.096 1.00 92.81 96 HIS A O 1
ATOM 696 N N . ALA A 1 97 ? 11.648 1.686 -19.965 1.00 93.88 97 ALA A N 1
ATOM 697 C CA . ALA A 1 97 ? 11.332 0.302 -19.646 1.00 93.88 97 ALA A CA 1
ATOM 698 C C . ALA A 1 97 ? 11.351 0.077 -18.129 1.00 93.88 97 ALA A C 1
ATOM 700 O O . ALA A 1 97 ? 10.443 -0.562 -17.603 1.00 93.88 97 ALA A O 1
ATOM 701 N N . LEU A 1 98 ? 12.324 0.670 -17.427 1.00 95.00 98 LEU A N 1
ATOM 702 C CA . LEU A 1 98 ? 12.386 0.635 -15.967 1.00 95.00 98 LEU A CA 1
ATOM 703 C C . LEU A 1 98 ? 11.139 1.262 -15.332 1.00 95.00 98 LEU A C 1
ATOM 705 O O . LEU A 1 98 ? 10.526 0.636 -14.477 1.00 95.00 98 LEU A O 1
ATOM 709 N N . GLN A 1 99 ? 10.707 2.447 -15.771 1.00 95.62 99 GLN A N 1
ATOM 710 C CA . GLN A 1 99 ? 9.491 3.082 -15.245 1.00 95.62 99 GLN A CA 1
ATOM 711 C C . GLN A 1 99 ? 8.239 2.219 -15.439 1.00 95.62 99 GLN A C 1
ATOM 713 O O . GLN A 1 99 ? 7.426 2.113 -14.520 1.00 95.62 99 GLN A O 1
ATOM 718 N N . ALA A 1 100 ? 8.095 1.577 -16.603 1.00 96.12 100 ALA A N 1
ATOM 719 C CA . ALA A 1 100 ? 7.002 0.639 -16.848 1.00 96.12 100 ALA A CA 1
ATOM 720 C C . ALA A 1 100 ? 7.074 -0.574 -15.901 1.00 96.12 100 ALA A C 1
ATOM 722 O O . ALA A 1 100 ? 6.071 -0.934 -15.293 1.00 96.12 100 ALA A O 1
ATOM 723 N N . ALA A 1 101 ? 8.263 -1.146 -15.696 1.00 97.06 101 ALA A N 1
ATOM 724 C CA . ALA A 1 101 ? 8.453 -2.266 -14.776 1.00 97.06 101 ALA A CA 1
ATOM 725 C C . ALA A 1 101 ? 8.205 -1.887 -13.305 1.00 97.06 101 ALA A C 1
ATOM 727 O O . ALA A 1 101 ? 7.579 -2.650 -12.573 1.00 97.06 101 ALA A O 1
ATOM 728 N N . LEU A 1 102 ? 8.633 -0.699 -12.865 1.00 97.50 102 LEU A N 1
ATOM 729 C CA . LEU A 1 102 ? 8.333 -0.177 -11.526 1.00 97.50 102 LEU A CA 1
ATOM 730 C C . LEU A 1 102 ? 6.824 0.005 -11.325 1.00 97.50 102 LEU A C 1
ATOM 732 O O . LEU A 1 102 ? 6.292 -0.348 -10.269 1.00 97.50 102 LEU A O 1
ATOM 736 N N . TYR A 1 103 ? 6.127 0.504 -12.348 1.00 97.88 103 TYR A N 1
ATOM 737 C CA . TYR A 1 103 ? 4.673 0.597 -12.333 1.00 97.88 103 TYR A CA 1
ATOM 738 C C . TYR A 1 103 ? 4.017 -0.786 -12.252 1.00 97.88 103 TYR A C 1
ATOM 740 O O . TYR A 1 103 ? 3.124 -0.984 -11.431 1.00 97.88 103 TYR A O 1
ATOM 748 N N . ASP A 1 104 ? 4.484 -1.761 -13.032 1.00 97.94 104 ASP A N 1
ATOM 749 C CA . ASP A 1 104 ? 3.949 -3.126 -13.022 1.00 97.94 104 ASP A CA 1
ATOM 750 C C . ASP A 1 104 ? 4.159 -3.823 -11.671 1.00 97.94 104 ASP A C 1
ATOM 752 O O . ASP A 1 104 ? 3.241 -4.472 -11.160 1.00 97.94 104 ASP A O 1
ATOM 756 N N . VAL A 1 105 ? 5.332 -3.652 -11.047 1.00 98.19 105 VAL A N 1
ATOM 757 C CA . VAL A 1 105 ? 5.597 -4.124 -9.678 1.00 98.19 105 VAL A CA 1
ATOM 758 C C . VAL A 1 105 ? 4.640 -3.454 -8.696 1.00 98.19 105 VAL A C 1
ATOM 760 O O . VAL A 1 105 ? 3.997 -4.151 -7.913 1.00 98.19 105 VAL A O 1
ATOM 763 N N . THR A 1 106 ? 4.492 -2.128 -8.767 1.00 98.25 106 THR A N 1
ATOM 764 C CA . THR A 1 106 ? 3.586 -1.367 -7.892 1.00 98.25 106 THR A CA 1
ATOM 765 C C . THR A 1 106 ? 2.146 -1.850 -8.027 1.00 98.25 106 THR A C 1
ATOM 767 O O . THR A 1 106 ? 1.527 -2.242 -7.042 1.00 98.25 106 THR A O 1
ATOM 770 N N . LYS A 1 107 ? 1.619 -1.885 -9.253 1.00 98.06 107 LYS A N 1
ATOM 771 C CA . LYS A 1 107 ? 0.260 -2.340 -9.562 1.00 98.06 107 LYS A CA 1
ATOM 772 C C . LYS A 1 107 ? 0.028 -3.773 -9.095 1.00 98.06 107 LYS A C 1
ATOM 774 O O . LYS A 1 107 ? -1.017 -4.082 -8.531 1.00 98.06 107 LYS A O 1
ATOM 779 N N . GLY A 1 108 ? 1.007 -4.642 -9.322 1.00 98.25 108 GLY A N 1
ATOM 780 C CA . GLY A 1 108 ? 0.963 -6.017 -8.862 1.00 98.25 108 GLY A CA 1
ATOM 781 C C . GLY A 1 108 ? 0.839 -6.115 -7.344 1.00 98.25 108 GLY A C 1
ATOM 782 O O . GLY A 1 108 ? -0.089 -6.749 -6.854 1.00 98.25 108 GLY A O 1
ATOM 783 N N . MET A 1 109 ? 1.715 -5.427 -6.610 1.00 98.38 109 MET A N 1
ATOM 784 C CA . MET A 1 109 ? 1.649 -5.390 -5.150 1.00 98.38 109 MET A CA 1
ATOM 785 C C . MET A 1 109 ? 0.340 -4.782 -4.639 1.00 98.38 109 MET A C 1
ATOM 787 O O . MET A 1 109 ? -0.181 -5.261 -3.641 1.00 98.38 109 MET A O 1
ATOM 791 N N . MET A 1 110 ? -0.214 -3.760 -5.299 1.00 98.06 110 MET A N 1
ATOM 792 C CA . MET A 1 110 ? -1.512 -3.177 -4.925 1.00 98.06 110 MET A CA 1
ATOM 793 C C . MET A 1 110 ? -2.648 -4.195 -5.047 1.00 98.06 110 MET A C 1
ATOM 795 O O . MET A 1 110 ? -3.453 -4.328 -4.127 1.00 98.06 110 MET A O 1
ATOM 799 N N . ASN A 1 111 ? -2.681 -4.964 -6.139 1.00 97.75 111 ASN A N 1
ATOM 800 C CA . ASN A 1 111 ? -3.669 -6.029 -6.315 1.00 97.75 111 ASN A CA 1
ATOM 801 C C . ASN A 1 111 ? -3.547 -7.106 -5.230 1.00 97.75 111 ASN A C 1
ATOM 803 O O . ASN A 1 111 ? -4.558 -7.540 -4.680 1.00 97.75 111 ASN A O 1
ATOM 807 N N . ASP A 1 112 ? -2.317 -7.514 -4.915 1.00 98.19 112 ASP A N 1
ATOM 808 C CA . ASP A 1 112 ? -2.052 -8.540 -3.907 1.00 98.19 112 ASP A CA 1
ATOM 809 C C . ASP A 1 112 ? -2.410 -8.014 -2.498 1.00 98.19 112 ASP A C 1
ATOM 811 O O . ASP A 1 112 ? -3.067 -8.701 -1.714 1.00 98.19 112 ASP A O 1
ATOM 815 N N . MET A 1 113 ? -2.054 -6.759 -2.194 1.00 97.81 113 MET A N 1
ATOM 816 C CA . MET A 1 113 ? -2.326 -6.103 -0.908 1.00 97.81 113 MET A CA 1
ATOM 817 C C . MET A 1 113 ? -3.821 -5.930 -0.664 1.00 97.81 113 MET A C 1
ATOM 819 O O . MET A 1 113 ? -4.278 -6.098 0.460 1.00 97.81 113 MET A O 1
ATOM 823 N N . ASN A 1 114 ? -4.594 -5.629 -1.706 1.00 95.06 114 ASN A N 1
ATOM 824 C CA . ASN A 1 114 ? -6.043 -5.501 -1.610 1.00 95.06 114 ASN A CA 1
ATOM 825 C C . ASN A 1 114 ? -6.698 -6.773 -1.036 1.00 95.06 114 ASN A C 1
ATOM 827 O O . ASN A 1 114 ? -7.537 -6.690 -0.133 1.00 95.06 114 ASN A O 1
ATOM 831 N N . VAL A 1 115 ? -6.281 -7.941 -1.537 1.00 96.62 115 VAL A N 1
ATOM 832 C CA . VAL A 1 115 ? -6.791 -9.251 -1.108 1.00 96.62 115 VAL A CA 1
ATOM 833 C C . VAL A 1 115 ? -6.297 -9.594 0.294 1.00 96.62 115 VAL A C 1
ATOM 835 O O . VAL A 1 115 ? -7.099 -9.969 1.149 1.00 96.62 115 VAL A O 1
ATOM 838 N N . GLU A 1 116 ? -4.996 -9.429 0.541 1.00 97.69 116 GLU A N 1
ATOM 839 C CA . GLU A 1 116 ? -4.391 -9.735 1.839 1.00 97.69 116 GLU A CA 1
ATOM 840 C C . GLU A 1 116 ? -4.993 -8.867 2.949 1.00 97.69 116 GLU A C 1
ATOM 842 O O . GLU A 1 116 ? -5.430 -9.380 3.975 1.00 97.69 116 GLU A O 1
ATOM 847 N N . LEU A 1 117 ? -5.100 -7.555 2.731 1.00 95.81 117 LEU A N 1
ATOM 848 C CA . LEU A 1 117 ? -5.686 -6.635 3.699 1.00 95.81 117 LEU A CA 1
ATOM 849 C C . LEU A 1 117 ? -7.142 -6.983 4.000 1.00 95.81 117 LEU A C 1
ATOM 851 O O . LEU A 1 117 ? -7.540 -6.975 5.162 1.00 95.81 117 LEU A O 1
ATOM 855 N N . GLU A 1 118 ? -7.939 -7.299 2.977 1.00 93.88 118 GLU A N 1
ATOM 856 C CA . GLU A 1 118 ? -9.329 -7.691 3.191 1.00 93.88 118 GLU A CA 1
ATOM 857 C C . GLU A 1 118 ? -9.426 -8.963 4.033 1.00 93.88 118 GLU A C 1
ATOM 859 O O . GLU A 1 118 ? -10.200 -9.003 4.993 1.00 93.88 118 GLU A O 1
ATOM 864 N N . TYR A 1 119 ? -8.621 -9.977 3.714 1.00 96.06 119 TYR A N 1
ATOM 865 C CA . TYR A 1 119 ? -8.565 -11.200 4.501 1.00 96.06 119 TYR A CA 1
ATOM 866 C C . TYR A 1 119 ? -8.184 -10.905 5.955 1.00 96.06 119 TYR A C 1
ATOM 868 O O . TYR A 1 119 ? -8.888 -11.324 6.874 1.00 96.06 119 TYR A O 1
ATOM 876 N N . GLN A 1 120 ? -7.122 -10.130 6.174 1.00 96.19 120 GLN A N 1
ATOM 877 C CA . GLN A 1 120 ? -6.588 -9.855 7.507 1.00 96.19 120 GLN A CA 1
ATOM 878 C C . GLN A 1 120 ? -7.541 -9.023 8.360 1.00 96.19 120 GLN A C 1
ATOM 880 O O . GLN A 1 120 ? -7.738 -9.317 9.540 1.00 96.19 120 GLN A O 1
ATOM 885 N N . VAL A 1 121 ? -8.195 -8.029 7.760 1.00 93.38 121 VAL A N 1
ATOM 886 C CA . VAL A 1 121 ? -9.224 -7.225 8.423 1.00 93.38 121 VAL A CA 1
ATOM 887 C C . VAL A 1 121 ? -10.444 -8.087 8.757 1.00 93.38 121 VAL A C 1
ATOM 889 O O . VAL A 1 121 ? -10.895 -8.077 9.901 1.00 93.38 121 VAL A O 1
ATOM 892 N N . ARG A 1 122 ? -10.956 -8.897 7.820 1.00 92.81 122 ARG A N 1
ATOM 893 C CA . ARG A 1 122 ? -12.097 -9.792 8.091 1.00 92.81 122 ARG A CA 1
ATOM 894 C C . ARG A 1 122 ? -11.783 -10.846 9.140 1.00 92.81 122 ARG A C 1
ATOM 896 O O . ARG A 1 122 ? -12.657 -11.180 9.931 1.00 92.81 122 ARG A O 1
ATOM 903 N N . HIS A 1 123 ? -10.566 -11.372 9.147 1.00 94.31 123 HIS A N 1
ATOM 904 C CA . HIS A 1 123 ? -10.164 -12.420 10.071 1.00 94.31 123 HIS A CA 1
ATOM 905 C C . HIS A 1 123 ? -9.909 -11.877 11.483 1.00 94.31 123 HIS A C 1
ATOM 907 O O . HIS A 1 123 ? -10.425 -12.426 12.457 1.00 94.31 123 HIS A O 1
ATOM 913 N N . SER A 1 124 ? -9.153 -10.783 11.592 1.00 92.62 124 SER A N 1
ATOM 914 C CA . SER A 1 124 ? -8.646 -10.268 12.873 1.00 92.62 124 SER A CA 1
ATOM 915 C C . SER A 1 124 ? -9.573 -9.244 13.528 1.00 92.62 124 SER A C 1
ATOM 917 O O . SER A 1 124 ? -9.553 -9.082 14.746 1.00 92.62 124 SER A O 1
ATOM 919 N N . LEU A 1 125 ? -10.412 -8.564 12.740 1.00 90.69 125 LEU A N 1
ATOM 920 C CA . LEU A 1 125 ? -11.301 -7.491 13.197 1.00 90.69 125 LEU A CA 1
ATOM 921 C C . LEU A 1 125 ? -12.784 -7.818 12.980 1.00 90.69 125 LEU A C 1
ATOM 923 O O . LEU A 1 125 ? -13.608 -6.909 12.962 1.00 90.69 125 LEU A O 1
ATOM 927 N N . LYS A 1 126 ? -13.149 -9.100 12.839 1.00 88.12 126 LYS A N 1
ATOM 928 C CA . LYS A 1 126 ? -14.524 -9.538 12.527 1.00 88.12 126 LYS A CA 1
ATOM 929 C C . LYS A 1 126 ? -15.605 -8.895 13.410 1.00 88.12 126 LYS A C 1
ATOM 931 O O . LYS A 1 126 ? -16.640 -8.491 12.898 1.00 88.12 126 LYS A O 1
ATOM 936 N N . ASP A 1 127 ? -15.337 -8.748 14.709 1.00 84.62 127 ASP A N 1
ATOM 937 C CA . ASP A 1 127 ? -16.297 -8.219 15.689 1.00 84.62 127 ASP A CA 1
ATOM 938 C C . ASP A 1 127 ? -16.423 -6.681 15.617 1.00 84.62 127 ASP A C 1
ATOM 940 O O . ASP A 1 127 ? -17.334 -6.097 16.197 1.00 84.62 127 ASP A O 1
ATOM 944 N N . TRP A 1 128 ? -15.513 -6.025 14.889 1.00 80.88 128 TRP A N 1
ATOM 945 C CA . TRP A 1 128 ? -15.472 -4.579 14.647 1.00 80.88 128 TRP A CA 1
ATOM 946 C C . TRP A 1 128 ? -16.005 -4.182 13.269 1.00 80.88 128 TRP A C 1
ATOM 948 O O . TRP A 1 128 ? -16.220 -2.995 13.012 1.00 80.88 128 TRP A O 1
ATOM 958 N N . LEU A 1 129 ? -16.220 -5.149 12.376 1.00 82.19 129 LEU A N 1
ATOM 959 C CA . LEU A 1 129 ? -16.752 -4.888 11.049 1.00 82.19 129 LEU A CA 1
ATOM 960 C C . LEU A 1 129 ? -18.267 -4.739 11.110 1.00 82.19 129 LEU A C 1
ATOM 962 O O . LEU A 1 129 ? -18.993 -5.647 11.505 1.00 82.19 129 LEU A O 1
ATOM 966 N N . GLN A 1 130 ? -18.750 -3.583 10.666 1.00 76.25 130 GLN A N 1
ATOM 967 C CA . GLN A 1 130 ? -20.161 -3.424 10.349 1.00 76.25 130 GLN A CA 1
ATOM 968 C C . GLN A 1 130 ? -20.396 -4.012 8.966 1.00 76.25 130 GLN A C 1
ATOM 970 O O . GLN A 1 130 ? -19.735 -3.620 7.999 1.00 76.25 130 GLN A O 1
ATOM 975 N N . ASP A 1 131 ? -21.334 -4.951 8.878 1.00 61.94 131 ASP A N 1
ATOM 976 C CA . ASP A 1 131 ? -21.722 -5.533 7.605 1.00 61.94 131 ASP A CA 1
ATOM 977 C C . ASP A 1 131 ? -22.426 -4.453 6.773 1.00 61.94 131 ASP A C 1
ATOM 979 O O . ASP A 1 131 ? -23.591 -4.111 6.974 1.00 61.94 131 ASP A O 1
ATOM 983 N N . THR A 1 132 ? -21.672 -3.837 5.866 1.00 54.28 132 THR A N 1
ATOM 984 C CA . THR A 1 132 ? -22.146 -2.751 4.998 1.00 54.28 132 THR A CA 1
ATOM 985 C C . THR A 1 132 ? -23.090 -3.266 3.910 1.00 54.28 132 THR A C 1
ATOM 987 O O . THR A 1 132 ? -23.661 -2.473 3.166 1.00 54.28 132 THR A O 1
ATOM 990 N N . SER A 1 133 ? -23.312 -4.582 3.840 1.00 49.81 133 SER A N 1
ATOM 991 C CA . SER A 1 133 ? -24.161 -5.243 2.849 1.00 49.81 133 SER A CA 1
ATOM 992 C C . SER A 1 133 ? -25.663 -4.941 2.984 1.00 49.81 133 SER A C 1
ATOM 994 O O . SER A 1 133 ? -26.413 -5.250 2.060 1.00 49.81 133 SER A O 1
ATOM 996 N N . MET A 1 134 ? -26.116 -4.276 4.058 1.00 41.38 134 MET A N 1
ATOM 997 C CA . MET A 1 134 ? -27.520 -3.845 4.208 1.00 41.38 134 MET A CA 1
ATOM 998 C C . MET A 1 134 ? -27.757 -2.335 4.106 1.00 41.38 134 MET A C 1
ATOM 1000 O O . MET A 1 134 ? -28.908 -1.904 4.040 1.00 41.38 134 MET A O 1
ATOM 1004 N N . THR A 1 135 ? -26.704 -1.522 4.017 1.00 45.19 135 THR A N 1
ATOM 1005 C CA . THR A 1 135 ? -26.853 -0.088 3.758 1.00 45.19 135 THR A CA 1
ATOM 1006 C C . THR A 1 135 ? -26.568 0.150 2.287 1.00 45.19 135 THR A C 1
ATOM 1008 O O . THR A 1 135 ? -25.476 0.567 1.906 1.00 45.19 135 THR A O 1
ATOM 1011 N N . SER A 1 136 ? -27.560 -0.128 1.435 1.00 40.84 136 SER A N 1
ATOM 1012 C CA . SER A 1 136 ? -27.592 0.485 0.108 1.00 40.84 136 SER A CA 1
ATOM 1013 C C . SER A 1 136 ? -27.414 1.983 0.314 1.00 40.84 136 SER A C 1
ATOM 1015 O O . SER A 1 136 ? -28.270 2.620 0.923 1.00 40.84 136 SER A O 1
ATOM 1017 N N . VAL A 1 137 ? -26.291 2.539 -0.136 1.00 47.59 137 VAL A N 1
ATOM 1018 C CA . VAL A 1 137 ? -26.127 3.987 -0.235 1.00 47.59 137 VAL A CA 1
ATOM 1019 C C . VAL A 1 137 ? -27.311 4.465 -1.082 1.00 47.59 137 VAL A C 1
ATOM 1021 O O . VAL A 1 137 ? -27.382 4.083 -2.254 1.00 47.59 137 VAL A O 1
ATOM 1024 N N . PRO A 1 138 ? -28.282 5.233 -0.550 1.00 44.19 138 PRO A N 1
ATOM 1025 C CA . PRO A 1 138 ? -29.323 5.807 -1.378 1.00 44.19 138 PRO A CA 1
ATOM 1026 C C . PRO A 1 138 ? -28.680 6.990 -2.098 1.00 44.19 138 PRO A C 1
ATOM 1028 O O . PRO A 1 138 ? -28.775 8.141 -1.689 1.00 44.19 138 PRO A O 1
ATOM 1031 N N . GLY A 1 139 ? -27.943 6.666 -3.149 1.00 51.22 139 GLY A N 1
ATOM 1032 C CA . GLY A 1 139 ? -27.338 7.589 -4.086 1.00 51.22 139 GLY A CA 1
ATOM 1033 C C . GLY A 1 139 ? -27.571 6.995 -5.456 1.00 51.22 139 GLY A C 1
ATOM 1034 O O . GLY A 1 139 ? -26.786 6.176 -5.922 1.00 51.22 139 GLY A O 1
ATOM 1035 N N . ALA A 1 140 ? -28.714 7.339 -6.045 1.00 49.50 140 ALA A N 1
ATOM 1036 C CA . ALA A 1 140 ? -29.052 6.985 -7.409 1.00 49.50 140 ALA A CA 1
ATOM 1037 C C . ALA A 1 140 ? -27.839 7.221 -8.317 1.00 49.50 140 ALA A C 1
ATOM 1039 O O . ALA A 1 140 ? -27.270 8.312 -8.327 1.00 49.50 140 ALA A O 1
ATOM 1040 N N . VAL A 1 141 ? -27.474 6.201 -9.092 1.00 55.41 141 VAL A N 1
ATOM 1041 C CA . VAL A 1 141 ? -26.697 6.375 -10.318 1.00 55.41 141 VAL A CA 1
ATOM 1042 C C . VAL A 1 141 ? -27.310 7.538 -11.098 1.00 55.41 141 VAL A C 1
ATOM 1044 O O . VAL A 1 141 ? -28.401 7.413 -11.656 1.00 55.41 141 VAL A O 1
ATOM 1047 N N . GLN A 1 142 ? -26.644 8.693 -11.108 1.00 52.78 142 GLN A N 1
ATOM 1048 C CA . GLN A 1 142 ? -26.998 9.772 -12.017 1.00 52.78 142 GLN A CA 1
ATOM 1049 C C . GLN A 1 142 ? -26.595 9.299 -13.405 1.00 52.78 142 GLN A C 1
ATOM 1051 O O . GLN A 1 142 ? -25.427 9.327 -13.786 1.00 52.78 142 GLN A O 1
ATOM 1056 N N . GLN A 1 143 ? -27.576 8.788 -14.144 1.00 55.09 143 GLN A N 1
ATOM 1057 C CA . GLN A 1 143 ? -27.420 8.544 -15.565 1.00 55.09 143 GLN A CA 1
ATOM 1058 C C . GLN A 1 143 ? -27.161 9.901 -16.220 1.00 55.09 143 GLN A C 1
ATOM 1060 O O . GLN A 1 143 ? -28.067 10.718 -16.372 1.00 55.09 143 GLN A O 1
ATOM 1065 N N . GLN A 1 144 ? -25.904 10.167 -16.564 1.00 51.78 144 GLN A N 1
ATOM 1066 C CA . GLN A 1 144 ? -25.557 11.285 -17.424 1.00 51.78 144 GLN A CA 1
ATOM 1067 C C . GLN A 1 144 ? -26.068 10.943 -18.825 1.00 51.78 144 GLN A C 1
ATOM 1069 O O . GLN A 1 144 ? -25.432 10.193 -19.566 1.00 51.78 144 GLN A O 1
ATOM 1074 N N . THR A 1 145 ? -27.243 11.454 -19.183 1.00 54.16 145 THR A N 1
ATOM 1075 C CA . THR A 1 145 ? -27.762 11.334 -20.544 1.00 54.16 145 THR A CA 1
ATOM 1076 C C . THR A 1 145 ? -26.817 12.087 -21.475 1.00 54.16 145 THR A C 1
ATOM 1078 O O . THR A 1 145 ? -26.773 13.317 -21.455 1.00 54.16 145 THR A O 1
ATOM 1081 N N . LEU A 1 146 ? -26.044 11.365 -22.291 1.00 43.47 146 LEU A N 1
ATOM 1082 C CA . LEU A 1 146 ? -25.328 11.967 -23.413 1.00 43.47 146 LEU A CA 1
ATOM 1083 C C . LEU A 1 146 ? -26.379 12.562 -24.355 1.00 43.47 146 LEU A C 1
ATOM 1085 O O . LEU A 1 146 ? -27.083 11.834 -25.055 1.00 43.47 146 LEU A O 1
ATOM 1089 N N . GLN A 1 147 ? -26.512 13.889 -24.352 1.00 50.50 147 GLN A N 1
ATOM 1090 C CA . GLN A 1 147 ? -27.301 14.582 -25.361 1.00 50.50 147 GLN A CA 1
ATOM 1091 C C . GLN A 1 147 ? -26.689 14.292 -26.732 1.00 50.50 147 GLN A C 1
ATOM 1093 O O . GLN A 1 147 ? -25.530 14.615 -26.997 1.00 50.50 147 GLN A O 1
ATOM 1098 N N . ALA A 1 148 ? -27.477 13.649 -27.592 1.00 53.03 148 ALA A N 1
ATOM 1099 C CA . ALA A 1 148 ? -27.119 13.452 -28.984 1.00 53.03 148 ALA A CA 1
ATOM 1100 C C . ALA A 1 148 ? -26.948 14.821 -29.677 1.00 53.03 148 ALA A C 1
ATOM 1102 O O . ALA A 1 148 ? -27.715 15.747 -29.391 1.00 53.03 148 ALA A O 1
ATOM 1103 N N . PRO A 1 149 ? -25.972 14.969 -30.589 1.00 53.91 149 PRO A N 1
ATOM 1104 C CA . PRO A 1 149 ? -25.794 16.195 -31.359 1.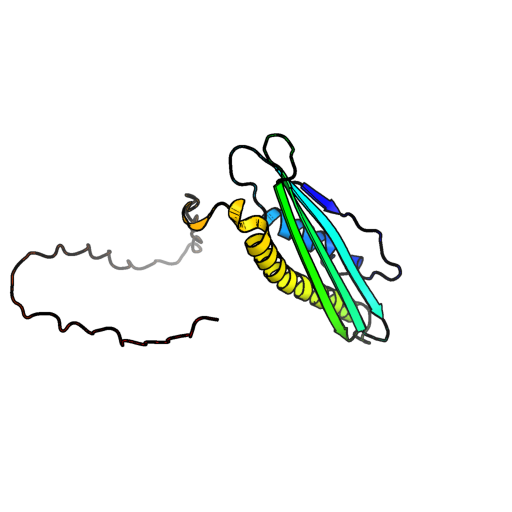00 53.91 149 PRO A CA 1
ATOM 1105 C C . PRO A 1 149 ? -27.066 16.550 -32.157 1.00 53.91 149 PRO A C 1
ATOM 1107 O O . PRO A 1 149 ? -27.802 15.654 -32.586 1.00 53.91 149 PRO A O 1
ATOM 1110 N N . PRO A 1 150 ? -27.350 17.849 -32.367 1.00 44.09 150 PRO A N 1
ATOM 1111 C CA . PRO A 1 150 ? -28.588 18.293 -32.998 1.00 44.09 150 PRO A CA 1
ATOM 1112 C C . PRO A 1 150 ? -28.663 17.812 -34.454 1.00 44.09 150 PRO A C 1
ATOM 1114 O O . PRO A 1 150 ? -27.834 18.186 -35.279 1.00 44.09 150 PRO A O 1
ATOM 1117 N N . GLY A 1 151 ? -29.671 16.991 -34.775 1.00 54.94 151 GLY A N 1
ATOM 1118 C CA . GLY A 1 151 ? -29.974 16.600 -36.160 1.00 54.94 151 GLY A CA 1
ATOM 1119 C C . GLY A 1 151 ? -30.539 15.193 -36.377 1.00 54.94 151 GLY A C 1
ATOM 1120 O O . GLY A 1 151 ? -31.052 14.919 -37.458 1.00 54.94 151 GLY A O 1
ATOM 1121 N N . VAL A 1 152 ? -30.509 14.304 -35.382 1.00 48.62 152 VAL A N 1
ATOM 1122 C CA . VAL A 1 152 ? -31.088 12.954 -35.509 1.00 48.62 152 VAL A CA 1
ATOM 1123 C C . VAL A 1 152 ? -32.519 12.908 -34.970 1.00 48.62 152 VAL A C 1
ATOM 1125 O O . VAL A 1 152 ? -32.753 13.028 -33.772 1.00 48.62 152 VAL A O 1
ATOM 1128 N N . LYS A 1 153 ? -33.496 12.722 -35.867 1.00 52.00 153 LYS A N 1
ATOM 1129 C CA . LYS A 1 153 ? -34.873 12.366 -35.495 1.00 52.00 153 LYS A CA 1
ATOM 1130 C C . LYS A 1 153 ? -34.891 10.910 -35.026 1.00 52.00 153 LYS A C 1
ATOM 1132 O O . LYS A 1 153 ? -34.806 10.001 -35.847 1.00 52.00 153 LYS A O 1
ATOM 1137 N N . THR A 1 154 ? -34.999 10.685 -33.724 1.00 45.12 154 THR A N 1
ATOM 1138 C CA . THR A 1 154 ? -35.271 9.365 -33.147 1.00 45.12 154 THR A CA 1
ATOM 1139 C C . THR A 1 154 ? -36.744 9.001 -33.347 1.00 45.12 154 THR A C 1
ATOM 1141 O O . THR A 1 154 ? -37.642 9.770 -33.009 1.00 45.12 154 THR A O 1
ATOM 1144 N N . ALA A 1 155 ? -36.989 7.827 -33.931 1.00 52.50 155 ALA A N 1
ATOM 1145 C CA . ALA A 1 155 ? -38.309 7.203 -33.987 1.00 52.50 155 ALA A CA 1
ATOM 1146 C C . ALA A 1 155 ? -38.748 6.747 -32.575 1.00 52.50 155 ALA A C 1
ATOM 1148 O O . ALA A 1 155 ? -37.876 6.424 -31.763 1.00 52.50 155 ALA A O 1
ATOM 1149 N N . PRO A 1 156 ? -40.057 6.702 -32.257 1.00 50.16 156 PRO A N 1
ATOM 1150 C CA . PRO A 1 156 ? -40.519 6.304 -30.929 1.00 50.16 156 PRO A CA 1
ATOM 1151 C C . PRO A 1 156 ? -40.219 4.823 -30.662 1.00 50.16 156 PRO A C 1
ATOM 1153 O O . PRO A 1 156 ? -40.523 3.965 -31.492 1.00 50.16 156 PRO A O 1
ATOM 1156 N N . LEU A 1 157 ? -39.637 4.534 -29.497 1.00 48.91 157 LEU A N 1
ATOM 1157 C CA . LEU A 1 157 ? -39.480 3.185 -28.944 1.00 48.91 157 LEU A CA 1
ATOM 1158 C C . LEU A 1 157 ? -40.776 2.803 -28.182 1.00 48.91 157 LEU A C 1
ATOM 1160 O O . LEU A 1 157 ? -41.424 3.709 -27.653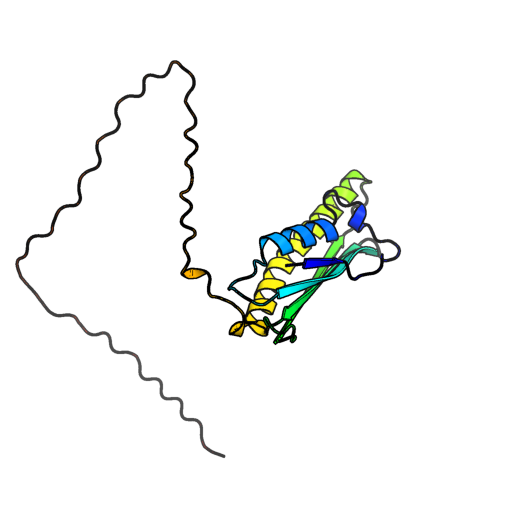 1.00 48.91 157 LEU A O 1
ATOM 1164 N N . PRO A 1 158 ? -41.185 1.519 -28.125 1.00 53.06 158 PRO A N 1
ATOM 1165 C CA . PRO A 1 158 ? -42.483 1.107 -27.583 1.00 53.06 158 PRO A CA 1
ATOM 1166 C C . PRO A 1 158 ? -42.619 1.365 -26.077 1.00 53.06 158 PRO A C 1
ATOM 1168 O O . PRO A 1 158 ? -41.640 1.280 -25.334 1.00 53.06 158 PRO A O 1
ATOM 1171 N N . GLU A 1 159 ? -43.850 1.630 -25.635 1.00 59.56 159 GLU A N 1
ATOM 1172 C CA . GLU A 1 159 ? -44.206 1.807 -24.224 1.00 59.56 159 GLU A CA 1
ATOM 1173 C C . GLU A 1 159 ? -43.986 0.525 -23.390 1.00 59.56 159 GLU A C 1
ATOM 1175 O O . GLU A 1 159 ? -44.123 -0.590 -23.909 1.00 59.56 159 GLU A O 1
ATOM 1180 N N . PRO A 1 160 ? -43.681 0.650 -22.083 1.00 50.38 160 PRO A N 1
ATOM 1181 C CA . PRO A 1 160 ? -43.513 -0.491 -21.190 1.00 50.38 160 PRO A CA 1
ATOM 1182 C C . PRO A 1 160 ? -44.859 -1.172 -20.916 1.00 50.38 160 PRO A C 1
ATOM 1184 O O . PRO A 1 160 ? -45.812 -0.537 -20.465 1.00 50.38 160 PRO A O 1
ATOM 1187 N N . VAL A 1 161 ? -44.926 -2.486 -21.130 1.00 51.53 161 VAL A N 1
ATOM 1188 C CA . VAL A 1 161 ? -46.084 -3.306 -20.750 1.00 51.53 161 VAL A CA 1
ATOM 1189 C C . VAL A 1 161 ? -46.150 -3.404 -19.222 1.00 51.53 161 VAL A C 1
ATOM 1191 O O . VAL A 1 161 ? -45.196 -3.837 -18.576 1.00 51.53 161 VAL A O 1
ATOM 1194 N N . ALA A 1 162 ? -47.280 -2.990 -18.649 1.00 56.38 162 ALA A N 1
ATOM 1195 C CA . ALA A 1 162 ? -47.571 -3.089 -17.222 1.00 56.38 162 ALA A CA 1
ATOM 1196 C C . ALA A 1 162 ? -47.600 -4.558 -16.736 1.00 56.38 162 ALA A C 1
ATOM 1198 O O . ALA A 1 162 ? -48.017 -5.444 -17.487 1.00 56.38 162 ALA A O 1
ATOM 1199 N N . PRO A 1 163 ? -47.201 -4.847 -15.482 1.00 47.81 163 PRO A N 1
ATOM 1200 C CA . PRO A 1 163 ? -47.235 -6.200 -14.940 1.00 47.81 163 PRO A CA 1
ATOM 1201 C C . PRO A 1 163 ? -48.679 -6.692 -14.760 1.00 47.81 163 PRO A C 1
ATOM 1203 O O . PRO A 1 163 ? -49.492 -6.066 -14.079 1.00 47.81 163 PRO A O 1
ATOM 1206 N N . ALA A 1 164 ? -48.984 -7.838 -15.369 1.00 45.94 164 ALA A N 1
ATOM 1207 C CA . ALA A 1 164 ? -50.262 -8.521 -15.229 1.00 45.94 164 ALA A CA 1
ATOM 1208 C C . ALA A 1 164 ? -50.453 -9.053 -13.799 1.00 45.94 164 ALA A C 1
ATOM 1210 O O . ALA A 1 164 ? -49.587 -9.724 -13.239 1.00 45.94 164 ALA A O 1
ATOM 1211 N N . THR A 1 165 ? -51.620 -8.771 -13.226 1.00 46.44 165 THR A N 1
ATOM 1212 C CA . THR A 1 165 ? -52.115 -9.335 -11.966 1.00 46.44 165 THR A CA 1
ATOM 1213 C C . THR A 1 165 ? -52.517 -10.802 -12.185 1.00 46.44 165 THR A C 1
ATOM 1215 O O . THR A 1 165 ? -53.362 -11.054 -13.046 1.00 46.44 165 THR A O 1
ATOM 1218 N N . PRO A 1 166 ? -51.990 -11.793 -11.441 1.00 47.06 166 PRO A N 1
ATOM 1219 C CA . PRO A 1 166 ? -52.495 -13.160 -11.540 1.00 47.06 166 PRO A CA 1
ATOM 1220 C C . PRO A 1 166 ? -53.807 -13.308 -10.759 1.00 47.06 166 PRO A C 1
ATOM 1222 O O . PRO A 1 166 ? -53.831 -13.256 -9.529 1.00 47.06 166 PRO A O 1
ATOM 1225 N N . GLY A 1 167 ? -54.904 -13.494 -11.493 1.00 39.12 167 GLY A N 1
ATOM 1226 C CA . GLY A 1 167 ? -56.167 -14.006 -10.970 1.00 39.12 167 GLY A CA 1
ATOM 1227 C C . GLY A 1 167 ? -56.068 -15.497 -10.622 1.00 39.12 167 GLY A C 1
ATOM 1228 O O . GLY A 1 167 ? -55.367 -16.267 -11.274 1.00 39.12 167 GLY A O 1
ATOM 1229 N N . SER A 1 168 ? -56.775 -15.882 -9.564 1.00 45.81 168 SER A N 1
ATOM 1230 C CA . SER A 1 168 ? -56.858 -17.228 -8.988 1.00 45.81 168 SER A CA 1
ATOM 1231 C C . SER A 1 168 ? -57.717 -18.185 -9.836 1.00 45.81 168 SER A C 1
ATOM 1233 O O . SER A 1 168 ? -58.809 -17.777 -10.228 1.00 45.81 168 SER A O 1
ATOM 1235 N N . THR A 1 169 ? -57.286 -19.443 -10.069 1.00 36.97 169 THR A N 1
ATOM 1236 C CA . THR A 1 169 ? -58.079 -20.697 -9.878 1.00 36.97 169 THR A CA 1
ATOM 1237 C C . THR A 1 169 ? -57.335 -21.969 -10.351 1.00 36.97 169 THR A C 1
ATOM 1239 O O . THR A 1 169 ? -57.014 -22.127 -11.522 1.00 36.97 169 THR A O 1
ATOM 1242 N N . ALA A 1 170 ? -57.114 -22.856 -9.369 1.00 43.34 170 ALA A N 1
ATOM 1243 C CA . ALA A 1 170 ? -57.082 -24.331 -9.317 1.00 43.34 170 ALA A CA 1
ATOM 1244 C C . ALA A 1 170 ? -56.562 -25.208 -10.485 1.00 43.34 170 ALA A C 1
ATOM 1246 O O . ALA A 1 170 ? -57.181 -25.276 -11.540 1.00 43.34 170 ALA A O 1
ATOM 1247 N N . ALA A 1 171 ? -55.564 -26.060 -10.189 1.00 36.56 171 ALA A N 1
ATOM 1248 C CA . ALA A 1 171 ? -55.694 -27.530 -10.035 1.00 36.56 171 ALA A CA 1
ATOM 1249 C C . ALA A 1 171 ? -54.301 -28.189 -9.831 1.00 36.56 171 ALA A C 1
ATOM 1251 O O . ALA A 1 171 ? -53.343 -27.812 -10.496 1.00 36.56 171 ALA A O 1
ATOM 1252 N N . GLY A 1 172 ? -54.179 -29.133 -8.882 1.00 38.03 172 GLY A N 1
ATOM 1253 C CA . GLY A 1 172 ? -52.927 -29.836 -8.501 1.00 38.03 172 GLY A CA 1
ATOM 1254 C C . GLY A 1 172 ? -52.391 -30.847 -9.545 1.00 38.03 172 GLY A C 1
ATOM 1255 O O . GLY A 1 172 ? -52.970 -30.920 -10.627 1.00 38.03 172 GLY A O 1
ATOM 1256 N N . PRO A 1 173 ? -51.335 -31.656 -9.260 1.00 47.69 173 PRO A N 1
ATOM 1257 C CA . PRO A 1 173 ? -51.037 -32.270 -7.959 1.00 47.69 173 PRO A CA 1
ATOM 1258 C C . PRO A 1 173 ? -49.608 -32.077 -7.387 1.00 47.69 173 PRO A C 1
ATOM 1260 O O . PRO A 1 173 ? -48.657 -31.723 -8.072 1.00 47.69 173 PRO A O 1
ATOM 1263 N N . SER A 1 174 ? -49.558 -32.347 -6.079 1.00 48.03 174 SER A N 1
ATOM 1264 C CA . SER A 1 174 ? -48.510 -32.597 -5.072 1.00 48.03 174 SER A CA 1
ATOM 1265 C C . SER A 1 174 ? -47.000 -32.571 -5.413 1.00 48.03 174 SER A C 1
ATOM 1267 O O . SER A 1 174 ? -46.572 -33.170 -6.397 1.00 48.03 174 SER A O 1
ATOM 1269 N N . PRO A 1 175 ? -46.157 -32.025 -4.505 1.00 48.38 175 PRO A N 1
ATOM 1270 C CA . PRO A 1 175 ? -44.700 -32.064 -4.616 1.00 48.38 175 PRO A CA 1
ATOM 1271 C C . PRO A 1 175 ? -44.114 -33.416 -4.177 1.00 48.38 175 PRO A C 1
ATOM 1273 O O . PRO A 1 175 ? -44.406 -33.918 -3.091 1.00 48.38 175 PRO A O 1
ATOM 1276 N N . THR A 1 176 ? -43.219 -33.975 -4.991 1.00 44.66 176 THR A N 1
ATOM 1277 C CA . THR A 1 176 ? -42.279 -35.012 -4.552 1.00 44.66 176 THR A CA 1
ATOM 1278 C C . THR A 1 176 ? -41.202 -34.358 -3.690 1.00 44.66 176 THR A C 1
ATOM 1280 O O . THR A 1 176 ? -40.406 -33.550 -4.165 1.00 44.66 176 THR A O 1
ATOM 1283 N N . THR A 1 177 ? -41.188 -34.700 -2.407 1.00 48.78 177 THR A N 1
ATOM 1284 C CA . THR A 1 177 ? -40.125 -34.387 -1.453 1.00 48.78 177 THR A CA 1
ATOM 1285 C C . THR A 1 177 ? -38.851 -35.147 -1.821 1.00 48.78 177 THR A C 1
ATOM 1287 O O . THR A 1 177 ? -38.825 -36.377 -1.810 1.00 48.78 177 THR A O 1
ATOM 1290 N N . LEU A 1 178 ? -37.775 -34.420 -2.130 1.00 42.72 178 LEU A N 1
ATOM 1291 C CA . LEU A 1 178 ? -36.431 -34.984 -2.229 1.00 42.72 178 LEU A CA 1
ATOM 1292 C C . LEU A 1 178 ? -35.812 -34.995 -0.821 1.00 42.72 178 LEU A C 1
ATOM 1294 O O . LEU A 1 178 ? -35.517 -33.942 -0.255 1.00 42.72 178 LEU A O 1
ATOM 1298 N N . SER A 1 179 ? -35.678 -36.184 -0.235 1.00 54.75 179 SER A N 1
ATOM 1299 C CA . SER A 1 179 ? -35.028 -36.406 1.064 1.00 54.75 179 SER A CA 1
ATOM 1300 C C . SER A 1 179 ? -33.526 -36.080 1.028 1.00 54.75 179 SER A C 1
ATOM 1302 O O . SER A 1 179 ? -32.874 -36.347 0.016 1.00 54.75 179 SER A O 1
ATOM 1304 N N . PRO A 1 180 ? -32.933 -35.590 2.134 1.00 60.69 180 PRO A N 1
ATOM 1305 C CA . PRO A 1 180 ? -31.483 -35.497 2.275 1.00 60.69 180 PRO A CA 1
ATOM 1306 C C . PRO A 1 180 ? -30.856 -36.886 2.523 1.00 60.69 180 PRO A C 1
ATOM 1308 O O . PRO A 1 180 ? -31.455 -37.710 3.221 1.00 60.69 180 PRO A O 1
ATOM 1311 N N . PRO A 1 181 ? -29.643 -37.170 2.012 1.00 58.59 181 PRO A N 1
ATOM 1312 C CA . PRO A 1 181 ? -28.921 -38.386 2.364 1.00 58.59 181 PRO A CA 1
ATOM 1313 C C . PRO A 1 181 ? -28.421 -38.331 3.815 1.00 58.59 181 PRO A C 1
ATOM 1315 O O . PRO A 1 181 ? -27.780 -37.373 4.247 1.00 58.59 181 PRO A O 1
ATOM 1318 N N . SER A 1 182 ? -28.701 -39.397 4.564 1.00 48.16 182 SER A N 1
ATOM 1319 C CA . SER A 1 182 ? -28.145 -39.656 5.891 1.00 48.16 182 SER A CA 1
ATOM 1320 C C . SER A 1 182 ? -26.676 -40.071 5.774 1.00 48.16 182 SER A C 1
ATOM 1322 O O . SER A 1 182 ? -26.373 -41.140 5.252 1.00 48.16 182 SER A O 1
ATOM 1324 N N . GLY A 1 183 ? -25.763 -39.239 6.274 1.00 44.66 183 GLY A N 1
ATOM 1325 C CA . GLY A 1 183 ? -24.353 -39.582 6.464 1.00 44.66 183 GLY A CA 1
ATOM 1326 C C . GLY A 1 183 ? -24.031 -39.646 7.952 1.00 44.66 183 GLY A C 1
ATOM 1327 O O . GLY A 1 183 ? -23.932 -38.614 8.609 1.00 44.66 183 GLY A O 1
ATOM 1328 N N . VAL A 1 184 ? -23.899 -40.858 8.489 1.00 44.00 184 VAL A N 1
ATOM 1329 C CA . VAL A 1 184 ? -23.508 -41.116 9.880 1.00 44.00 184 VAL A CA 1
ATOM 1330 C C . VAL A 1 184 ? -21.987 -41.252 9.915 1.00 44.00 184 VAL A C 1
ATOM 1332 O O . VAL A 1 184 ? -21.451 -42.193 9.335 1.00 44.00 184 VAL A O 1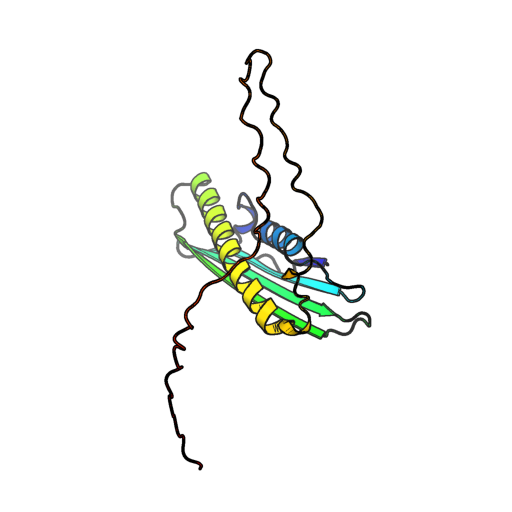
ATOM 1335 N N . LEU A 1 185 ? -21.283 -40.334 10.582 1.00 41.03 185 LEU A N 1
ATOM 1336 C CA . LEU A 1 185 ? -19.863 -40.500 10.906 1.00 41.03 185 LEU A CA 1
ATOM 1337 C C . LEU A 1 185 ? -19.707 -40.530 12.430 1.00 41.03 185 LEU A C 1
ATOM 1339 O O . LEU A 1 185 ? -19.753 -39.506 13.108 1.00 41.03 185 LEU A O 1
ATOM 1343 N N . THR A 1 186 ? -19.580 -41.739 12.970 1.00 44.50 186 THR A N 1
ATOM 1344 C CA . THR A 1 186 ? -19.279 -42.008 14.378 1.00 44.50 186 THR A CA 1
ATOM 1345 C C . THR A 1 186 ? -17.778 -41.854 14.616 1.00 44.50 186 THR A C 1
ATOM 1347 O O . THR A 1 186 ? -16.985 -42.497 13.931 1.00 44.50 186 THR A O 1
ATOM 1350 N N . LEU A 1 187 ? -17.383 -41.064 15.620 1.00 48.69 187 LEU A N 1
ATOM 1351 C CA . LEU A 1 187 ? -16.017 -41.054 16.152 1.00 48.69 187 LEU A CA 1
ATOM 1352 C C . LEU A 1 187 ? -16.032 -41.553 17.612 1.00 48.69 187 LEU A C 1
ATOM 1354 O O . LEU A 1 187 ? -16.839 -41.058 18.404 1.00 48.69 187 LEU A O 1
ATOM 1358 N N . PRO A 1 188 ? -15.200 -42.545 17.985 1.00 53.09 188 PRO A N 1
ATOM 1359 C CA . PRO A 1 188 ? -15.189 -43.110 19.329 1.00 53.09 188 PRO A CA 1
ATOM 1360 C C . PRO A 1 188 ? -14.491 -42.204 20.349 1.00 53.09 188 PRO A C 1
ATOM 1362 O O . PRO A 1 188 ? -13.534 -41.493 20.055 1.00 53.09 188 PRO A O 1
ATOM 1365 N N . LYS A 1 189 ? -14.984 -42.296 21.584 1.00 47.09 189 LYS A N 1
ATOM 1366 C CA . LYS A 1 189 ? -14.499 -41.614 22.784 1.00 47.09 189 LYS A CA 1
ATOM 1367 C C . LYS A 1 189 ? -13.163 -42.223 23.243 1.00 47.09 189 LYS A C 1
ATOM 1369 O O . LYS A 1 189 ? -13.088 -43.441 23.421 1.00 47.09 189 LYS A O 1
ATOM 1374 N N . ARG A 1 190 ? -12.152 -41.391 23.490 1.00 49.19 190 ARG A N 1
ATOM 1375 C CA . ARG A 1 190 ? -11.055 -41.665 24.430 1.00 49.19 190 ARG A CA 1
ATOM 1376 C C . ARG A 1 190 ? -10.819 -40.430 25.277 1.00 49.19 190 ARG A C 1
ATOM 1378 O O . ARG A 1 190 ? -10.802 -39.333 24.684 1.00 49.19 190 ARG A O 1
#

pLDDT: mean 78.82, std 21.33, range [36.56, 98.56]